Protein AF-0000000066299777 (afdb_homodimer)

Foldseek 3Di:
DVVQLVLLCVLLVLQVVLVLLVCHLVLLCLLLVHDSVVSVCSNPDGDDPSSSVSSVLVSVLLVLLVVPDDSPRNNCQQAFQDVQLVGDHNSNCSSVVNSVSSSVSSVCVVVVVPD/DVVQLVLLCVLLVLQVVLVLLVCHLVLLCLLLVHDSVVSVCSNPDGDDPSSSVSSVLVSVLLVLLVVPDDSPRNNCQQAFQDVQLVGDHNSNCSSVVNSVSSSVSSVCVVVVVPD

Structure (mmCIF, N/CA/C/O backbone):
data_AF-0000000066299777-model_v1
#
loop_
_entity.id
_entity.type
_entity.pdbx_description
1 polymer 'Probable mycobacterial cidal antitoxin Rv3188'
#
loop_
_atom_site.group_PDB
_atom_site.id
_atom_site.type_symbol
_atom_site.label_atom_id
_atom_site.label_alt_id
_atom_site.label_comp_id
_atom_site.label_asym_id
_atom_site.label_entity_id
_atom_site.label_seq_id
_atom_site.pdbx_PDB_ins_code
_atom_site.Cartn_x
_atom_site.Cartn_y
_atom_site.Cartn_z
_atom_site.occupancy
_atom_site.B_iso_or_equiv
_atom_site.auth_seq_id
_atom_site.auth_comp_id
_atom_site.auth_asym_id
_atom_site.auth_atom_id
_atom_site.pdbx_PDB_model_num
ATOM 1 N N . MET A 1 1 ? -1.538 25.172 32.188 1 50.59 1 MET A N 1
ATOM 2 C CA . MET A 1 1 ? -0.178 25.172 31.656 1 50.59 1 MET A CA 1
ATOM 3 C C . MET A 1 1 ? 0.221 23.766 31.219 1 50.59 1 MET A C 1
ATOM 5 O O . MET A 1 1 ? 0.908 23.594 30.219 1 50.59 1 MET A O 1
ATOM 9 N N . ALA A 1 2 ? -0.109 22.812 32 1 57.12 2 ALA A N 1
ATOM 10 C CA . ALA A 1 2 ? 0.277 21.406 31.891 1 57.12 2 ALA A CA 1
ATOM 11 C C . ALA A 1 2 ? -0.34 20.781 30.641 1 57.12 2 ALA A C 1
ATOM 13 O O . ALA A 1 2 ? 0.34 20.062 29.906 1 57.12 2 ALA A O 1
ATOM 14 N N . VAL A 1 3 ? -1.615 21.156 30.375 1 60.66 3 VAL A N 1
ATOM 15 C CA . VAL A 1 3 ? -2.34 20.531 29.266 1 60.66 3 VAL A CA 1
ATOM 16 C C . VAL A 1 3 ? -1.726 20.969 27.938 1 60.66 3 VAL A C 1
ATOM 18 O O . VAL A 1 3 ? -1.563 20.141 27.031 1 60.66 3 VAL A O 1
ATOM 21 N N . THR A 1 4 ? -1.169 22.172 27.984 1 67.69 4 THR A N 1
ATOM 22 C CA . THR A 1 4 ? -0.62 22.75 26.766 1 67.69 4 THR A CA 1
ATOM 23 C C . THR A 1 4 ? 0.72 22.109 26.422 1 67.69 4 THR A C 1
ATOM 25 O O . THR A 1 4 ? 0.99 21.812 25.25 1 67.69 4 THR A O 1
ATOM 28 N N . LEU A 1 5 ? 1.409 21.703 27.453 1 73.38 5 LEU A N 1
ATOM 29 C CA . LEU A 1 5 ? 2.729 21.125 27.203 1 73.38 5 LEU A CA 1
ATOM 30 C C . LEU A 1 5 ? 2.609 19.688 26.703 1 73.38 5 LEU A C 1
ATOM 32 O O . LEU A 1 5 ? 3.406 19.25 25.875 1 73.38 5 LEU A O 1
ATOM 36 N N . ASP A 1 6 ? 1.571 19.094 27.203 1 81.44 6 ASP A N 1
ATOM 37 C CA . ASP A 1 6 ? 1.357 17.719 26.781 1 81.44 6 ASP A CA 1
ATOM 38 C C . ASP A 1 6 ? 1.008 17.641 25.297 1 81.44 6 ASP A C 1
ATOM 40 O O . ASP A 1 6 ? 1.505 16.781 24.578 1 81.44 6 ASP A O 1
ATOM 44 N N . ARG A 1 7 ? 0.245 18.656 24.906 1 83.06 7 ARG A N 1
ATOM 45 C CA . ARG A 1 7 ? -0.126 18.672 23.5 1 83.06 7 ARG A CA 1
ATOM 46 C C . ARG A 1 7 ? 1.083 18.984 22.625 1 83.06 7 ARG A C 1
ATOM 48 O O . ARG A 1 7 ? 1.21 18.438 21.516 1 83.06 7 ARG A O 1
ATOM 55 N N . ALA A 1 8 ? 1.876 19.828 23.125 1 82 8 ALA A N 1
ATOM 56 C CA . ALA A 1 8 ? 3.057 20.188 22.359 1 82 8 ALA A CA 1
ATOM 57 C C . ALA A 1 8 ? 4.008 19 22.203 1 82 8 ALA A C 1
ATOM 59 O O . ALA A 1 8 ? 4.582 18.797 21.141 1 82 8 ALA A O 1
ATOM 60 N N . VAL A 1 9 ? 4.168 18.297 23.234 1 84 9 VAL A N 1
ATOM 61 C CA . VAL A 1 9 ? 5.004 17.094 23.203 1 84 9 VAL A CA 1
ATOM 62 C C . VAL A 1 9 ? 4.41 16.078 22.234 1 84 9 VAL A C 1
ATOM 64 O O . VAL A 1 9 ? 5.125 15.516 21.391 1 84 9 VAL A O 1
ATOM 67 N N . GLU A 1 10 ? 3.141 15.977 22.359 1 92 10 GLU A N 1
ATOM 68 C CA . GLU A 1 10 ? 2.457 15.055 21.469 1 92 10 GLU A CA 1
ATOM 69 C C . GLU A 1 10 ? 2.6 15.492 20.016 1 92 10 GLU A C 1
ATOM 71 O O . GLU A 1 10 ? 2.82 14.664 19.125 1 92 10 GLU A O 1
ATOM 76 N N . ALA A 1 11 ? 2.445 16.781 19.844 1 93.94 11 ALA A N 1
ATOM 77 C CA . ALA A 1 11 ? 2.574 17.328 18.5 1 93.94 11 ALA A CA 1
ATOM 78 C C . ALA A 1 11 ? 3.949 17.016 17.922 1 93.94 11 ALA A C 1
ATOM 80 O O . ALA A 1 11 ? 4.059 16.562 16.766 1 93.94 11 ALA A O 1
ATOM 81 N N . SER A 1 12 ? 4.961 17.188 18.703 1 92.25 12 SER A N 1
ATOM 82 C CA . SER A 1 12 ? 6.316 16.906 18.25 1 92.25 12 SER A CA 1
ATOM 83 C C . SER A 1 12 ? 6.512 15.422 17.969 1 92.25 12 SER A C 1
ATOM 85 O O . SER A 1 12 ? 7.211 15.055 17.016 1 92.25 12 SER A O 1
ATOM 87 N N . GLU A 1 13 ? 5.906 14.617 18.719 1 94.25 13 GLU A N 1
ATOM 88 C CA . GLU A 1 13 ? 5.977 13.172 18.5 1 94.25 13 GLU A CA 1
ATOM 89 C C . GLU A 1 13 ? 5.277 12.773 17.203 1 94.25 13 GLU A C 1
ATOM 91 O O . GLU A 1 13 ? 5.746 11.891 16.484 1 94.25 13 GLU A O 1
ATOM 96 N N . ILE A 1 14 ? 4.133 13.414 16.969 1 96.38 14 ILE A N 1
ATOM 97 C CA . ILE A 1 14 ? 3.412 13.148 15.727 1 96.38 14 ILE A CA 1
ATOM 98 C C . ILE A 1 14 ? 4.281 13.531 14.531 1 96.38 14 ILE A C 1
ATOM 100 O O . ILE A 1 14 ? 4.426 12.758 13.586 1 96.38 14 ILE A O 1
ATOM 104 N N . VAL A 1 15 ? 4.883 14.688 14.594 1 96.31 15 VAL A N 1
ATOM 105 C CA . VAL A 1 15 ? 5.734 15.156 13.5 1 96.31 15 VAL A CA 1
ATOM 106 C C . VAL A 1 15 ? 6.855 14.156 13.258 1 96.31 15 VAL A C 1
ATOM 108 O O . VAL A 1 15 ? 7.125 13.781 12.109 1 96.31 15 VAL A O 1
ATOM 111 N N . ASP A 1 16 ? 7.449 13.664 14.305 1 96.25 16 ASP A N 1
ATOM 112 C CA . ASP A 1 16 ? 8.539 12.703 14.195 1 96.25 16 ASP A CA 1
ATOM 113 C C . ASP A 1 16 ? 8.055 11.375 13.617 1 96.25 16 ASP A C 1
ATOM 115 O O . ASP A 1 16 ? 8.742 10.75 12.805 1 96.25 16 ASP A O 1
ATOM 119 N N . ALA A 1 17 ? 6.887 10.984 14.023 1 96.75 17 ALA A N 1
ATOM 120 C CA . ALA A 1 17 ? 6.328 9.711 13.602 1 96.75 17 ALA A CA 1
ATOM 121 C C . ALA A 1 17 ? 5.934 9.742 12.125 1 96.75 17 ALA A C 1
ATOM 123 O O . ALA A 1 17 ? 5.797 8.695 11.492 1 96.75 17 ALA A O 1
ATOM 124 N N . LEU A 1 18 ? 5.75 10.906 11.539 1 97.56 18 LEU A N 1
ATOM 125 C CA . LEU A 1 18 ? 5.309 11.055 10.156 1 97.56 18 LEU A CA 1
ATOM 126 C C . LEU A 1 18 ? 6.492 10.984 9.195 1 97.56 18 LEU A C 1
ATOM 128 O O . LEU A 1 18 ? 6.316 10.711 8.008 1 97.56 18 LEU A O 1
ATOM 132 N N . LYS A 1 19 ? 7.695 11.109 9.68 1 97.19 19 LYS A N 1
ATOM 133 C CA . LYS A 1 19 ? 8.883 11.211 8.844 1 97.19 19 LYS A CA 1
ATOM 134 C C . LYS A 1 19 ? 9.109 9.93 8.039 1 97.19 19 LYS A C 1
ATOM 136 O O . LYS A 1 19 ? 9.352 9.984 6.836 1 97.19 19 LYS A O 1
ATOM 141 N N . PRO A 1 20 ? 8.93 8.789 8.703 1 97.31 20 PRO A N 1
ATOM 142 C CA . PRO A 1 20 ? 9.156 7.559 7.941 1 97.31 20 PRO A CA 1
ATOM 143 C C . PRO A 1 20 ? 8.18 7.391 6.781 1 97.31 20 PRO A C 1
ATOM 145 O O . PRO A 1 20 ? 8.43 6.605 5.863 1 97.31 20 PRO A O 1
ATOM 148 N N . PHE A 1 21 ? 7.121 8.055 6.777 1 97 21 PHE A N 1
ATOM 149 C CA . PHE A 1 21 ? 6.109 7.945 5.734 1 97 21 PHE A CA 1
ATOM 150 C C . PHE A 1 21 ? 6.379 8.945 4.617 1 97 21 PHE A C 1
ATOM 152 O O . PHE A 1 21 ? 5.539 9.148 3.738 1 97 21 PHE A O 1
ATOM 159 N N . GLY A 1 22 ? 7.496 9.609 4.703 1 94.88 22 GLY A N 1
ATOM 160 C CA . GLY A 1 22 ? 7.84 10.594 3.689 1 94.88 22 GLY A CA 1
ATOM 161 C C . GLY A 1 22 ? 7.164 11.93 3.906 1 94.88 22 GLY A C 1
ATOM 162 O O . GLY A 1 22 ? 7.141 12.773 3.008 1 94.88 22 GLY A O 1
ATOM 163 N N . VAL A 1 23 ? 6.578 12.086 4.984 1 97.38 23 VAL A N 1
ATOM 164 C CA . VAL A 1 23 ? 6.008 13.383 5.348 1 97.38 23 VAL A CA 1
ATOM 165 C C . VAL A 1 23 ? 7.07 14.242 6.031 1 97.38 23 VAL A C 1
ATOM 167 O O . VAL A 1 23 ? 7.406 14.008 7.195 1 97.38 23 VAL A O 1
ATOM 170 N N . THR A 1 24 ? 7.48 15.211 5.324 1 96 24 THR A N 1
ATOM 171 C CA . THR A 1 24 ? 8.57 16.047 5.816 1 96 24 THR A CA 1
ATOM 172 C C . THR A 1 24 ? 8.031 17.156 6.727 1 96 24 THR A C 1
ATOM 174 O O . THR A 1 24 ? 6.816 17.375 6.789 1 96 24 THR A O 1
ATOM 177 N N . GLN A 1 25 ? 8.969 17.797 7.426 1 94.88 25 GLN A N 1
ATOM 178 C CA . GLN A 1 25 ? 8.586 18.953 8.211 1 94.88 25 GLN A CA 1
ATOM 179 C C . GLN A 1 25 ? 7.977 20.047 7.332 1 94.88 25 GLN A C 1
ATOM 181 O O . GLN A 1 25 ? 7.066 20.766 7.754 1 94.88 25 GLN A O 1
ATOM 186 N N . VAL A 1 26 ? 8.492 20.156 6.141 1 95.06 26 VAL A N 1
ATOM 187 C CA . VAL 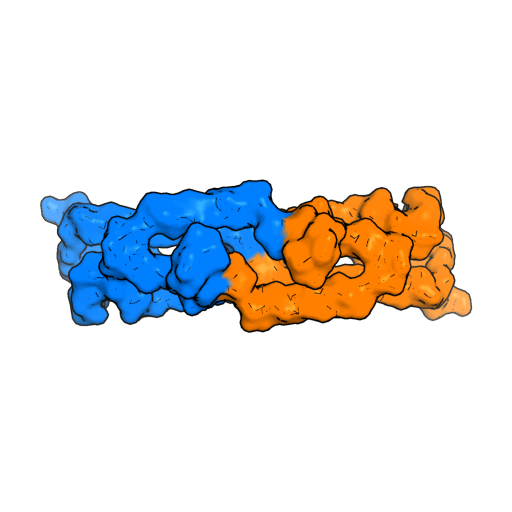A 1 26 ? 7.969 21.125 5.184 1 95.06 26 VAL A CA 1
ATOM 188 C C . VAL A 1 26 ? 6.523 20.766 4.836 1 95.06 26 VAL A C 1
ATOM 190 O O . VAL A 1 26 ? 5.664 21.656 4.773 1 95.06 26 VAL A O 1
ATOM 193 N N . ASP A 1 27 ? 6.277 19.469 4.609 1 96.94 27 ASP A N 1
ATOM 194 C CA . ASP A 1 27 ? 4.906 19.016 4.371 1 96.94 27 ASP A CA 1
ATOM 195 C C . ASP A 1 27 ? 3.996 19.375 5.539 1 96.94 27 ASP A C 1
ATOM 197 O O . ASP A 1 27 ? 2.902 19.906 5.34 1 96.94 27 ASP A O 1
ATOM 201 N N . VAL A 1 28 ? 4.43 19.078 6.758 1 97.56 28 VAL A N 1
ATOM 202 C CA . VAL A 1 28 ? 3.654 19.359 7.961 1 97.56 28 VAL A CA 1
ATO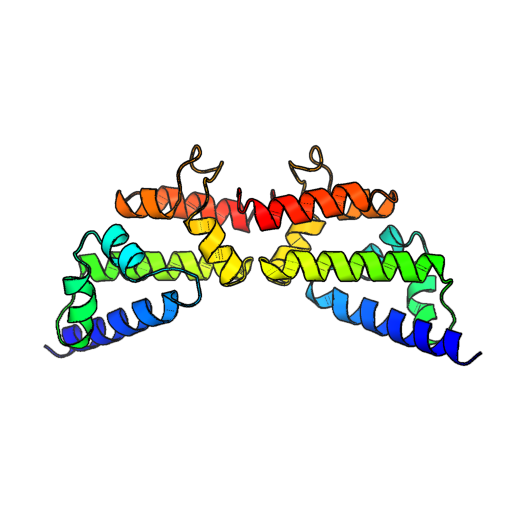M 203 C C . VAL A 1 28 ? 3.369 20.859 8.047 1 97.56 28 VAL A C 1
ATOM 205 O O . VAL A 1 28 ? 2.229 21.266 8.281 1 97.56 28 VAL A O 1
ATOM 208 N N . ALA A 1 29 ? 4.379 21.688 7.871 1 97.06 29 ALA A N 1
ATOM 209 C CA . ALA A 1 29 ? 4.234 23.141 7.934 1 97.06 29 ALA A CA 1
ATOM 210 C C . ALA A 1 29 ? 3.199 23.625 6.926 1 97.06 29 ALA A C 1
ATOM 212 O O . ALA A 1 29 ? 2.348 24.453 7.254 1 97.06 29 ALA A O 1
ATOM 213 N N . ALA A 1 30 ? 3.285 23.125 5.707 1 96.25 30 ALA A N 1
ATOM 214 C CA . ALA A 1 30 ? 2.357 23.516 4.648 1 96.25 30 ALA A CA 1
ATOM 215 C C . ALA A 1 30 ? 0.925 23.125 5 1 96.25 30 ALA A C 1
ATOM 217 O O . ALA A 1 30 ? 0.007 23.938 4.895 1 96.25 30 ALA A O 1
ATOM 218 N N . VAL A 1 31 ? 0.732 21.906 5.461 1 96.69 31 VAL A N 1
ATOM 219 C CA . VAL A 1 31 ? -0.59 21.375 5.766 1 96.69 31 VAL A CA 1
ATOM 220 C C . VAL A 1 31 ? -1.202 22.141 6.938 1 96.69 31 VAL A C 1
ATOM 222 O O . VAL A 1 31 ? -2.402 22.422 6.941 1 96.69 31 VAL A O 1
ATOM 225 N N . ILE A 1 32 ? -0.38 22.453 7.918 1 96.31 32 ILE A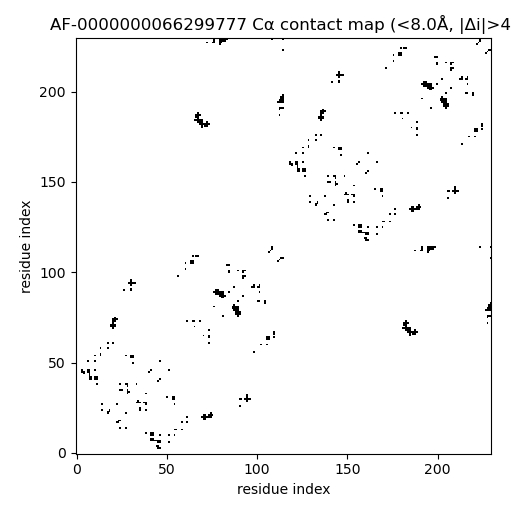 N 1
ATOM 226 C CA . ILE A 1 32 ? -0.858 23.109 9.125 1 96.31 32 ILE A CA 1
ATOM 227 C C . ILE A 1 32 ? -0.879 24.625 8.906 1 96.31 32 ILE A C 1
ATOM 229 O O . ILE A 1 32 ? -1.455 25.375 9.703 1 96.31 32 ILE A O 1
ATOM 233 N N . GLN A 1 33 ? -0.282 25.062 7.777 1 95.56 33 GLN A N 1
ATOM 234 C CA . GLN A 1 33 ? -0.227 26.469 7.395 1 95.56 33 GLN A CA 1
ATOM 235 C C . GLN A 1 33 ? 0.553 27.281 8.422 1 95.56 33 GLN A C 1
ATOM 237 O O . GLN A 1 33 ? 0.077 28.328 8.891 1 95.56 33 GLN A O 1
ATOM 242 N N . VAL A 1 34 ? 1.677 26.859 8.773 1 95.06 34 VAL A N 1
ATOM 243 C CA . VAL A 1 34 ? 2.633 27.547 9.625 1 95.06 34 VAL A CA 1
ATOM 244 C C . VAL A 1 34 ? 4.027 27.484 9.008 1 95.06 34 VAL A C 1
ATOM 246 O O . VAL A 1 34 ? 4.23 26.812 7.992 1 95.06 34 VAL A O 1
ATOM 249 N N . SER A 1 35 ? 4.957 28.172 9.602 1 93.81 35 SER A N 1
ATOM 250 C CA . SER A 1 35 ? 6.34 28.141 9.141 1 93.81 35 SER A CA 1
ATOM 251 C C . SER A 1 35 ? 7.07 26.922 9.68 1 93.81 35 SER A C 1
ATOM 253 O O . SER A 1 35 ? 6.664 26.344 10.688 1 93.81 35 SER A O 1
ATOM 255 N N . ASP A 1 36 ? 8.188 26.547 8.969 1 92.31 36 ASP A N 1
ATOM 256 C CA . ASP A 1 36 ? 9.07 25.484 9.469 1 92.31 36 ASP A CA 1
ATOM 257 C C . ASP A 1 36 ? 9.547 25.797 10.891 1 92.31 36 ASP A C 1
ATOM 259 O O . ASP A 1 36 ? 9.664 24.906 11.719 1 92.31 36 ASP A O 1
ATOM 263 N N . ARG A 1 37 ? 9.789 27.031 11.102 1 92.38 37 ARG A N 1
ATOM 264 C CA . ARG A 1 37 ? 10.234 27.453 12.422 1 92.38 37 ARG A CA 1
ATOM 265 C C . ARG A 1 37 ? 9.164 27.188 13.477 1 92.38 37 ARG A C 1
ATOM 267 O O . ARG A 1 37 ? 9.477 26.75 14.594 1 92.38 37 ARG A O 1
ATOM 274 N N . ALA A 1 38 ? 7.961 27.438 13.164 1 91.94 38 ALA A N 1
ATOM 275 C CA . ALA A 1 38 ? 6.859 27.203 14.094 1 91.94 38 ALA A CA 1
ATOM 276 C C . ALA A 1 38 ? 6.75 25.734 14.461 1 91.94 38 ALA A C 1
ATOM 278 O O . ALA A 1 38 ? 6.523 25.375 15.625 1 91.94 38 ALA A O 1
ATOM 279 N N . VAL A 1 39 ? 6.988 24.906 13.492 1 92.75 39 VAL A N 1
ATOM 280 C CA . VAL A 1 39 ? 6.91 23.469 13.742 1 92.75 39 VAL A CA 1
ATOM 281 C C . VAL A 1 39 ? 8.039 23.047 14.688 1 92.75 39 VAL A C 1
ATOM 283 O O . VAL A 1 39 ? 7.809 22.281 15.633 1 92.75 39 VAL A O 1
ATOM 286 N N . ARG A 1 40 ? 9.195 23.516 14.492 1 90.75 40 ARG A N 1
ATOM 287 C CA . ARG A 1 40 ? 10.328 23.203 15.359 1 90.75 40 ARG A CA 1
ATOM 288 C C . ARG A 1 40 ? 10.094 23.688 16.781 1 90.75 40 ARG A C 1
ATOM 290 O O . ARG A 1 40 ? 10.578 23.078 17.734 1 90.75 40 ARG A O 1
ATOM 297 N N . GLY A 1 41 ? 9.289 24.703 16.922 1 88.69 41 GLY A N 1
ATOM 298 C CA . GLY A 1 41 ? 9.016 25.328 18.219 1 88.69 41 GLY A CA 1
ATOM 299 C C . GLY A 1 41 ? 8.078 24.5 19.078 1 88.69 41 GLY A C 1
ATOM 300 O O . GLY A 1 41 ? 8.023 24.703 20.297 1 88.69 41 GLY A O 1
ATOM 301 N N . TRP A 1 42 ? 7.367 23.562 18.453 1 88.56 42 TRP A N 1
ATOM 302 C CA . TRP A 1 42 ? 6.402 22.797 19.25 1 88.56 42 TRP A CA 1
ATOM 303 C C . TRP A 1 42 ? 7.109 21.953 20.297 1 88.56 42 TRP A C 1
ATOM 305 O O . TRP A 1 42 ? 6.52 21.609 21.328 1 88.56 42 TRP A O 1
ATOM 315 N N . ARG A 1 43 ? 8.367 21.703 20.062 1 82.75 43 ARG A N 1
ATOM 316 C CA . ARG A 1 43 ? 9.133 20.906 21.016 1 82.75 43 ARG A CA 1
ATOM 317 C C . ARG A 1 43 ? 9.305 21.641 22.344 1 82.75 43 ARG A C 1
ATOM 319 O O . ARG A 1 43 ? 9.414 21.016 23.391 1 82.75 43 ARG A O 1
ATOM 326 N N . THR A 1 44 ? 9.273 22.953 22.281 1 78.69 44 THR A N 1
ATOM 327 C CA . THR A 1 44 ? 9.586 23.75 23.469 1 78.69 44 THR A CA 1
ATOM 328 C C . THR A 1 44 ? 8.438 24.703 23.797 1 78.69 44 THR A C 1
ATOM 330 O O . THR A 1 44 ? 8.461 25.375 24.828 1 78.69 44 THR A O 1
ATOM 333 N N . GLY A 1 45 ? 7.547 24.781 22.812 1 77.19 45 GLY A N 1
ATOM 334 C CA . GLY A 1 45 ? 6.461 25.734 22.984 1 77.19 45 GLY A CA 1
ATOM 335 C C . GLY A 1 45 ? 5.09 25.109 22.797 1 77.19 45 GLY A C 1
ATOM 336 O O . GLY A 1 45 ? 4.973 23.922 22.547 1 77.19 45 GLY A O 1
ATOM 337 N N . ASP A 1 46 ? 4.082 26.016 22.812 1 79.69 46 ASP A N 1
ATOM 338 C CA . ASP A 1 46 ? 2.684 25.594 22.75 1 79.69 46 ASP A CA 1
ATOM 339 C C . ASP A 1 46 ? 2.203 25.5 21.312 1 79.69 46 ASP A C 1
ATOM 341 O O . ASP A 1 46 ? 2.818 26.062 20.406 1 79.69 46 ASP A O 1
ATOM 345 N N . ILE A 1 47 ? 1.292 24.656 21.047 1 89.5 47 ILE A N 1
ATOM 346 C CA . ILE A 1 47 ? 0.586 24.562 19.781 1 89.5 47 ILE A CA 1
ATOM 347 C C . ILE A 1 47 ? -0.88 24.938 19.969 1 89.5 47 ILE A C 1
ATOM 349 O O . ILE A 1 47 ? -1.52 24.516 20.938 1 89.5 47 ILE A O 1
ATOM 353 N N . ARG A 1 48 ? -1.301 25.812 19.125 1 90.56 48 ARG A N 1
ATOM 354 C CA . ARG A 1 48 ? -2.713 26.188 19.172 1 90.56 48 ARG A CA 1
ATOM 355 C C . ARG A 1 48 ? -3.602 24.969 18.906 1 90.56 48 ARG A C 1
ATOM 357 O O . ARG A 1 48 ? -3.27 24.125 18.078 1 90.56 48 ARG A O 1
ATOM 364 N N . PRO A 1 49 ? -4.668 24.953 19.562 1 90.38 49 PRO A N 1
ATOM 365 C CA . PRO A 1 49 ? -5.566 23.797 19.438 1 90.38 49 PRO A CA 1
ATOM 366 C C . PRO A 1 49 ? -5.965 23.5 18 1 90.38 49 PRO A C 1
ATOM 368 O O . PRO A 1 49 ? -6.023 22.344 17.594 1 90.38 49 PRO A O 1
ATOM 371 N N . GLU A 1 50 ? -6.223 24.547 17.219 1 91.88 50 GLU A N 1
ATOM 372 C CA . GLU A 1 50 ? -6.637 24.359 15.828 1 91.88 50 GLU A CA 1
ATOM 373 C C . GLU A 1 50 ? -5.523 23.719 15.008 1 91.88 50 GLU A C 1
ATOM 375 O O . GLU A 1 50 ? -5.793 22.906 14.125 1 91.88 50 GLU A O 1
ATOM 380 N N . ARG A 1 51 ? -4.375 24.078 15.289 1 93.31 51 ARG A N 1
ATOM 381 C CA . ARG A 1 51 ? -3.227 23.516 14.586 1 93.31 51 ARG A CA 1
ATOM 382 C C . ARG A 1 51 ? -2.994 22.062 14.992 1 93.31 51 ARG A C 1
ATOM 384 O O . ARG A 1 51 ? -2.666 21.234 14.148 1 93.31 51 ARG A O 1
ATOM 391 N N . TYR A 1 52 ? -3.201 21.859 16.203 1 93.31 52 TYR A N 1
ATOM 392 C CA . TYR A 1 52 ? -3.094 20.484 16.688 1 93.31 52 TYR A CA 1
ATOM 393 C C . TYR A 1 52 ? -4.117 19.594 16 1 93.31 52 TYR A C 1
ATOM 395 O O . TYR A 1 52 ? -3.811 18.453 15.641 1 93.31 52 TYR A O 1
ATOM 403 N N . ASP A 1 53 ? -5.301 20.094 15.898 1 93.94 53 ASP A N 1
ATOM 404 C CA . ASP A 1 53 ? -6.355 19.312 15.242 1 93.94 53 ASP A CA 1
ATOM 405 C C . ASP A 1 53 ? -5.961 18.938 13.82 1 93.94 53 ASP A C 1
ATOM 407 O O . ASP A 1 53 ? -6.195 17.812 13.375 1 93.94 53 ASP A O 1
ATOM 411 N N . ARG A 1 54 ? -5.406 19.844 13.086 1 95.25 54 ARG A N 1
ATOM 412 C CA . ARG A 1 54 ? -4.969 19.594 11.719 1 95.25 54 ARG A CA 1
ATOM 413 C C . ARG A 1 54 ? -3.846 18.562 11.688 1 95.25 54 ARG A C 1
ATOM 415 O O . ARG A 1 54 ? -3.818 17.688 10.805 1 95.25 54 ARG A O 1
ATOM 422 N N . LEU A 1 55 ? -3.004 18.703 12.609 1 96.25 55 LEU A N 1
ATOM 423 C CA . LEU A 1 55 ? -1.919 17.734 12.711 1 96.25 55 LEU A CA 1
ATOM 424 C C . LEU A 1 55 ? -2.459 16.344 13.016 1 96.25 55 LEU A C 1
ATOM 426 O O . LEU A 1 55 ? -2.01 15.352 12.438 1 96.25 55 LEU A O 1
ATOM 430 N N . ALA A 1 56 ? -3.389 16.281 13.93 1 96.44 56 ALA A N 1
ATOM 431 C CA . ALA A 1 56 ? -4.027 15.016 14.273 1 96.44 56 ALA A CA 1
ATOM 432 C C . ALA A 1 56 ? -4.734 14.414 13.062 1 96.44 56 ALA A C 1
ATOM 434 O O . ALA A 1 56 ? -4.707 13.195 12.859 1 96.44 56 ALA A O 1
ATOM 435 N N . GLN A 1 57 ? -5.344 15.227 12.273 1 97.31 57 GLN A N 1
ATOM 436 C CA . GLN A 1 57 ? -6.004 14.773 11.047 1 97.31 57 GLN A CA 1
ATOM 437 C C . GLN A 1 57 ? -4.996 14.164 10.078 1 97.31 57 GLN A C 1
ATOM 439 O O . GLN A 1 57 ? -5.262 13.125 9.477 1 97.31 57 GLN A O 1
ATOM 444 N N . LEU A 1 58 ? -3.926 14.82 9.93 1 97.94 58 LEU A N 1
ATOM 445 C CA . LEU A 1 58 ? -2.875 14.297 9.062 1 97.94 58 LEU A CA 1
ATOM 446 C C . LEU A 1 58 ? -2.377 12.945 9.57 1 97.94 58 LEU A C 1
ATOM 448 O O . LEU A 1 58 ? -2.223 12 8.781 1 97.94 58 LEU A O 1
ATOM 452 N N . ARG A 1 59 ? -2.152 12.867 10.836 1 98.06 59 ARG A N 1
ATOM 453 C CA . ARG A 1 59 ? -1.76 11.602 11.445 1 98.06 59 ARG A CA 1
ATOM 454 C C . ARG A 1 59 ? -2.797 10.516 11.18 1 98.06 59 ARG A C 1
ATOM 456 O O . ARG A 1 59 ? -2.447 9.398 10.789 1 98.06 59 ARG A O 1
ATOM 463 N N . ASP A 1 60 ? -4.031 10.875 11.398 1 97.81 60 ASP A N 1
ATOM 464 C CA . ASP A 1 60 ? -5.105 9.906 11.203 1 97.81 60 ASP A CA 1
ATOM 465 C C . ASP A 1 60 ? -5.176 9.438 9.758 1 97.81 60 ASP A C 1
ATOM 467 O O . ASP A 1 60 ? -5.441 8.266 9.484 1 97.81 60 ASP A O 1
ATOM 471 N N . LEU A 1 61 ? -4.984 10.312 8.82 1 98.25 61 LEU A N 1
ATOM 472 C CA . LEU A 1 61 ? -4.965 9.984 7.402 1 98.25 61 LEU A CA 1
ATOM 473 C C . LEU A 1 61 ? -3.84 9.008 7.086 1 98.25 61 LEU A C 1
ATOM 475 O O . LEU A 1 61 ? -4.051 8.023 6.371 1 98.25 61 LEU A O 1
ATOM 479 N N . VAL A 1 62 ? -2.695 9.266 7.594 1 98.12 62 VAL A N 1
ATOM 480 C CA . VAL A 1 62 ? -1.549 8.391 7.379 1 98.12 62 VAL A CA 1
ATOM 481 C C . VAL A 1 62 ? -1.84 7.008 7.957 1 98.12 62 VAL A C 1
ATOM 483 O O . VAL A 1 62 ? -1.55 5.988 7.324 1 98.12 62 VAL A O 1
ATOM 486 N N . LEU A 1 63 ? -2.453 6.977 9.109 1 97.5 63 LEU A N 1
ATOM 487 C CA . LEU A 1 63 ? -2.82 5.703 9.727 1 97.5 63 LEU A CA 1
ATOM 488 C C . LEU A 1 63 ? -3.836 4.957 8.867 1 97.5 63 LEU A C 1
ATOM 490 O O . LEU A 1 63 ? -3.734 3.74 8.695 1 97.5 63 LEU A O 1
ATOM 494 N N . LEU A 1 64 ? -4.77 5.676 8.375 1 96.75 64 LEU A N 1
ATOM 495 C CA . LEU A 1 64 ? -5.773 5.094 7.496 1 96.75 64 LEU A CA 1
ATOM 496 C C . LEU A 1 64 ? -5.125 4.449 6.277 1 96.75 64 LEU A C 1
ATOM 498 O O . LEU A 1 64 ? -5.418 3.297 5.945 1 96.75 64 LEU A O 1
ATOM 502 N N . LEU A 1 65 ? -4.273 5.184 5.613 1 95.94 65 LEU A N 1
ATOM 503 C CA . LEU A 1 65 ? -3.602 4.703 4.41 1 95.94 65 LEU A CA 1
ATOM 504 C C . LEU A 1 65 ? -2.709 3.506 4.73 1 95.94 65 LEU A C 1
ATOM 506 O O . LEU A 1 65 ? -2.52 2.627 3.887 1 95.94 65 LEU A O 1
ATOM 510 N N . SER A 1 66 ? -2.221 3.467 5.961 1 97.06 66 SER A N 1
ATOM 511 C CA . SER A 1 66 ? -1.251 2.455 6.367 1 97.06 66 SER A CA 1
ATOM 512 C C . SER A 1 66 ? -1.901 1.081 6.48 1 97.06 66 SER A C 1
ATOM 514 O O . SER A 1 66 ? -1.209 0.071 6.625 1 97.06 66 SER A O 1
ATOM 516 N N . ASP A 1 67 ? -3.195 1.048 6.395 1 94.75 67 ASP A N 1
ATOM 517 C CA . ASP A 1 67 ? -3.885 -0.239 6.367 1 94.75 67 ASP A CA 1
ATOM 518 C C . ASP A 1 67 ? -3.492 -1.047 5.133 1 94.75 67 ASP A C 1
ATOM 520 O O . ASP A 1 67 ? -3.34 -2.268 5.207 1 94.75 67 ASP A O 1
ATOM 524 N N . SER A 1 68 ? -3.24 -0.303 4.062 1 94.25 68 SER A N 1
ATOM 525 C CA . SER A 1 68 ? -2.994 -1.001 2.807 1 94.25 68 SER A CA 1
ATOM 526 C C . SER A 1 68 ? -1.649 -0.604 2.207 1 94.25 68 SER A C 1
ATOM 528 O O . SER A 1 68 ? -1.129 -1.292 1.325 1 94.25 68 SER A O 1
ATOM 530 N N . LEU A 1 69 ? -1.061 0.451 2.662 1 94.94 69 LEU A N 1
ATOM 531 C CA . LEU A 1 69 ? 0.188 0.955 2.1 1 94.94 69 LEU A CA 1
ATOM 532 C C . LEU A 1 69 ? 1.32 0.855 3.115 1 94.94 69 LEU A C 1
ATOM 534 O O . LEU A 1 69 ? 1.11 1.081 4.309 1 94.94 69 LEU A O 1
ATOM 538 N N . THR A 1 70 ? 2.52 0.615 2.631 1 96.19 70 THR A N 1
ATOM 539 C CA . THR A 1 70 ? 3.732 0.761 3.428 1 96.19 70 THR A CA 1
ATOM 540 C C . THR A 1 70 ? 4.062 2.234 3.645 1 96.19 70 THR A C 1
ATOM 542 O O . THR A 1 70 ? 3.432 3.111 3.051 1 96.19 70 THR A O 1
ATOM 545 N N . PRO A 1 71 ? 5.027 2.516 4.473 1 97.06 71 PRO A N 1
ATOM 546 C CA . PRO A 1 71 ? 5.445 3.912 4.613 1 97.06 71 PRO A CA 1
ATOM 547 C C . PRO A 1 71 ? 5.859 4.543 3.287 1 97.06 71 PRO A C 1
ATOM 549 O O . PRO A 1 71 ? 5.473 5.68 2.994 1 97.06 71 PRO A O 1
ATOM 552 N N . ARG A 1 72 ? 6.551 3.816 2.498 1 94.69 72 ARG A N 1
ATOM 553 C CA . ARG A 1 72 ? 6.91 4.309 1.171 1 94.69 72 ARG A CA 1
ATOM 554 C C . ARG A 1 72 ? 5.664 4.594 0.339 1 94.69 72 ARG A C 1
ATOM 556 O O . ARG A 1 72 ? 5.562 5.645 -0.298 1 94.69 72 ARG A O 1
ATOM 563 N N . GLY A 1 73 ? 4.742 3.699 0.39 1 94.56 73 GLY A N 1
ATOM 564 C CA . GLY A 1 73 ? 3.498 3.863 -0.344 1 94.56 73 GLY A CA 1
ATOM 565 C C . GLY A 1 73 ? 2.689 5.062 0.114 1 94.56 73 GLY A C 1
ATOM 566 O O . GLY A 1 73 ? 2.102 5.77 -0.706 1 94.56 73 GLY A O 1
ATOM 567 N N . VAL A 1 74 ? 2.672 5.273 1.356 1 95.88 74 VAL A N 1
ATOM 568 C CA . VAL A 1 74 ? 1.939 6.41 1.898 1 95.88 74 VAL A CA 1
ATOM 569 C C . VAL A 1 74 ? 2.547 7.711 1.376 1 95.88 74 VAL A C 1
ATOM 571 O O . VAL A 1 74 ? 1.824 8.602 0.925 1 95.88 74 VAL A O 1
ATOM 574 N N . GLY A 1 75 ? 3.84 7.828 1.485 1 95.69 75 GLY A N 1
ATOM 575 C CA . GLY A 1 75 ? 4.508 9.008 0.954 1 95.69 75 GLY A CA 1
ATOM 576 C C . GLY A 1 75 ? 4.227 9.234 -0.518 1 95.69 75 GLY A C 1
ATOM 577 O O . GLY A 1 75 ? 3.967 10.367 -0.934 1 95.69 75 GLY A O 1
ATOM 578 N N . GLN A 1 76 ? 4.273 8.172 -1.256 1 94.31 76 GLN A N 1
ATOM 579 C CA . GLN A 1 76 ? 3.977 8.258 -2.682 1 94.31 76 GLN A CA 1
ATOM 580 C C . GLN A 1 76 ? 2.545 8.734 -2.916 1 94.31 76 GLN A C 1
ATOM 582 O O . GLN A 1 76 ? 2.309 9.625 -3.732 1 94.31 76 GLN A O 1
ATOM 587 N N . TRP A 1 77 ? 1.604 8.164 -2.209 1 94.5 77 TRP A N 1
ATOM 588 C CA . TRP A 1 77 ? 0.193 8.508 -2.359 1 94.5 77 TRP A CA 1
ATOM 589 C C . TRP A 1 77 ? -0.048 9.977 -2.029 1 94.5 77 TRP A C 1
ATOM 591 O O . TRP A 1 77 ? -0.824 10.656 -2.709 1 94.5 77 TRP A O 1
ATOM 601 N N . LEU A 1 78 ? 0.622 10.469 -1.048 1 96 78 LEU A N 1
ATOM 602 C CA . LEU A 1 78 ? 0.436 11.844 -0.594 1 96 78 LEU A CA 1
ATOM 603 C C . LEU A 1 78 ? 1.024 12.836 -1.597 1 96 78 LEU A C 1
ATOM 605 O O . LEU A 1 78 ? 0.555 13.969 -1.704 1 96 78 LEU A O 1
ATOM 609 N N . HIS A 1 79 ? 2.012 12.406 -2.361 1 95.75 79 HIS A N 1
ATOM 610 C CA . HIS A 1 79 ? 2.75 13.375 -3.168 1 95.75 79 HIS A CA 1
ATOM 611 C C . HIS A 1 79 ? 2.486 13.164 -4.656 1 95.75 79 HIS A C 1
ATOM 613 O O . HIS A 1 79 ? 2.881 13.992 -5.48 1 95.75 79 HIS A O 1
ATOM 619 N N . ALA A 1 80 ? 1.835 12.133 -5.004 1 93 80 ALA A N 1
ATOM 620 C CA . ALA A 1 80 ? 1.522 11.859 -6.402 1 93 80 ALA A CA 1
ATOM 621 C C . ALA A 1 80 ? 0.191 12.484 -6.801 1 93 80 ALA A C 1
ATOM 623 O O . ALA A 1 80 ? -0.677 12.703 -5.953 1 93 80 ALA A O 1
ATOM 624 N N . LYS A 1 81 ? 0.093 12.758 -8.141 1 93.19 81 LYS A N 1
ATOM 625 C CA . LYS A 1 81 ? -1.226 13.109 -8.664 1 93.19 81 LYS A CA 1
ATOM 626 C C . LYS A 1 81 ? -2.223 11.977 -8.453 1 93.19 81 LYS A C 1
ATOM 628 O O . LYS A 1 81 ? -1.892 10.805 -8.664 1 93.19 81 LYS A O 1
ATOM 633 N N . ASN A 1 82 ? -3.418 12.328 -7.996 1 92.44 82 ASN A N 1
ATOM 634 C CA . ASN A 1 82 ? -4.422 11.344 -7.613 1 92.44 82 ASN A CA 1
ATOM 635 C C . ASN A 1 82 ? -5.695 11.492 -8.445 1 92.44 82 ASN A C 1
ATOM 637 O O . ASN A 1 82 ? -6.32 12.555 -8.445 1 92.44 82 ASN A O 1
ATOM 641 N N . ARG A 1 83 ? -5.988 10.492 -9.086 1 86.75 83 ARG A N 1
ATOM 642 C CA . ARG A 1 83 ? -7.133 10.539 -9.984 1 86.75 83 ARG A CA 1
ATOM 643 C C . ARG A 1 83 ? -8.422 10.805 -9.219 1 86.75 83 ARG A C 1
ATOM 645 O O . ARG A 1 83 ? -9.328 11.469 -9.734 1 86.75 83 ARG A O 1
ATOM 652 N N . LEU A 1 84 ? -8.547 10.398 -8.008 1 88.88 84 LEU A N 1
ATOM 653 C CA . LEU A 1 84 ? -9.75 10.602 -7.199 1 88.88 84 LEU A CA 1
ATOM 654 C C . LEU A 1 84 ? -9.836 12.047 -6.719 1 88.88 84 LEU A C 1
ATOM 656 O O . LEU A 1 84 ? -10.859 12.469 -6.172 1 88.88 84 LEU A O 1
ATOM 660 N N . LEU A 1 85 ? -8.797 12.742 -6.949 1 94.81 85 LEU A N 1
ATOM 661 C CA . LEU A 1 85 ? -8.727 14.125 -6.508 1 94.81 85 LEU A CA 1
ATOM 662 C C . LEU A 1 85 ? -8.5 15.062 -7.691 1 94.81 85 LEU A C 1
ATOM 664 O O . LEU A 1 85 ? -7.805 16.078 -7.566 1 94.81 85 LEU A O 1
ATOM 668 N N . ASP A 1 86 ? -9.055 14.641 -8.797 1 93.19 86 ASP A N 1
ATOM 669 C CA . ASP A 1 86 ? -8.992 15.414 -10.031 1 93.19 86 ASP A CA 1
ATOM 670 C C . ASP A 1 86 ? -7.547 15.711 -10.422 1 93.19 86 ASP A C 1
ATOM 672 O O . ASP A 1 86 ? -7.234 16.812 -10.883 1 93.19 86 ASP A O 1
ATOM 676 N N . GLY A 1 87 ? -6.691 14.836 -10.016 1 93.44 87 GLY A N 1
ATOM 677 C CA . GLY A 1 87 ? -5.305 14.914 -10.438 1 93.44 87 GLY A CA 1
ATOM 678 C C . GLY A 1 87 ? -4.453 15.781 -9.539 1 93.44 87 GLY A C 1
ATOM 679 O O . GLY A 1 87 ? -3.297 16.062 -9.852 1 93.44 87 GLY A O 1
ATOM 680 N N . GLN A 1 88 ? -4.953 16.25 -8.469 1 95.94 88 GLN A N 1
ATOM 681 C CA . GLN A 1 88 ? -4.168 17.031 -7.523 1 95.94 88 GLN A CA 1
ATOM 682 C C . GLN A 1 88 ? -3.479 16.141 -6.504 1 95.94 88 GLN A C 1
ATOM 684 O O . GLN A 1 88 ? -3.969 15.047 -6.199 1 95.94 88 GLN A O 1
ATOM 689 N N . ARG A 1 89 ? -2.393 16.656 -6.043 1 96.75 89 ARG A N 1
ATOM 690 C CA . ARG A 1 89 ? -1.697 15.922 -4.984 1 96.75 89 ARG A CA 1
ATOM 691 C C . ARG A 1 89 ? -2.398 16.109 -3.645 1 96.75 89 ARG A C 1
ATOM 693 O O . ARG A 1 89 ? -2.773 17.219 -3.277 1 96.75 89 ARG A O 1
ATOM 700 N N . PRO A 1 90 ? -2.494 14.938 -2.896 1 97.19 90 PRO A N 1
ATOM 701 C CA . PRO A 1 90 ? -3.16 15.031 -1.596 1 97.19 90 PRO A CA 1
ATOM 702 C C . PRO A 1 90 ? -2.529 16.078 -0.682 1 97.19 90 PRO A C 1
ATOM 704 O O . PRO A 1 90 ? -3.242 16.859 -0.043 1 97.19 90 PRO A O 1
ATOM 707 N N . VAL A 1 91 ? -1.215 16.172 -0.634 1 96.88 91 VAL A N 1
ATOM 708 C CA . VAL A 1 91 ? -0.541 17.094 0.275 1 96.88 91 VAL A CA 1
ATOM 709 C C . VAL A 1 91 ? -0.908 18.531 -0.083 1 96.88 91 VAL A C 1
ATOM 711 O O . VAL A 1 91 ? -1.075 19.375 0.801 1 96.88 91 VAL A O 1
ATOM 714 N N . ASP A 1 92 ? -1.084 18.812 -1.341 1 97.25 92 ASP A N 1
ATOM 715 C CA . ASP A 1 92 ? -1.473 20.156 -1.773 1 97.25 92 ASP A CA 1
ATOM 716 C C . ASP A 1 92 ? -2.896 20.484 -1.329 1 97.25 92 ASP A C 1
ATOM 718 O O . ASP A 1 92 ? -3.174 21.609 -0.899 1 97.25 92 ASP A O 1
ATOM 722 N N . LEU A 1 93 ? -3.744 19.531 -1.423 1 98 93 LEU A N 1
ATOM 723 C CA . LEU A 1 93 ? -5.129 19.734 -1.015 1 98 93 LEU A CA 1
ATOM 724 C C . LEU A 1 93 ? -5.23 19.922 0.496 1 98 93 LEU A C 1
ATOM 726 O O . LEU A 1 93 ? -6.012 20.734 0.976 1 98 93 LEU A O 1
ATOM 730 N N . LEU A 1 94 ? -4.469 19.172 1.214 1 98 94 LEU A N 1
ATOM 731 C CA . LEU A 1 94 ? -4.445 19.328 2.664 1 98 94 LEU A CA 1
ATOM 732 C C . LEU A 1 94 ? -3.986 20.734 3.047 1 98 94 LEU A C 1
ATOM 734 O O . LEU A 1 94 ? -4.535 21.344 3.969 1 98 94 LEU A O 1
ATOM 738 N N . ALA A 1 95 ? -3.062 21.25 2.336 1 96.69 95 ALA A N 1
ATOM 739 C CA . ALA A 1 95 ? -2.553 22.594 2.596 1 96.69 95 ALA A CA 1
ATOM 740 C C . ALA A 1 95 ? -3.621 23.656 2.32 1 96.69 95 ALA A C 1
ATOM 742 O O . ALA A 1 95 ? -3.547 24.766 2.836 1 96.69 95 ALA A O 1
ATOM 743 N N . LYS A 1 96 ? -4.59 23.297 1.525 1 96.62 96 LYS A N 1
ATOM 744 C CA . LYS A 1 96 ? -5.684 24.219 1.196 1 96.62 96 LYS A CA 1
ATOM 745 C C . LYS A 1 96 ? -6.914 23.922 2.049 1 96.62 96 LYS A C 1
ATOM 747 O O . LYS A 1 96 ? -8.023 24.328 1.704 1 96.62 96 LYS A O 1
ATOM 752 N N . ASP A 1 97 ? -6.707 23.109 3.086 1 95.44 97 ASP A N 1
ATOM 753 C CA . ASP A 1 97 ? -7.73 22.812 4.086 1 95.44 97 ASP A CA 1
ATOM 754 C C . ASP A 1 97 ? -8.852 21.969 3.482 1 95.44 97 ASP A C 1
ATOM 756 O O . ASP A 1 97 ? -10.023 22.156 3.818 1 95.44 97 ASP A O 1
ATOM 760 N N . ARG A 1 98 ? -8.523 21.156 2.504 1 97.19 98 ARG A N 1
ATOM 761 C CA . ARG A 1 98 ? -9.484 20.234 1.887 1 97.19 98 ARG A CA 1
ATOM 762 C C . ARG A 1 98 ? -9.328 18.828 2.432 1 97.19 98 ARG A C 1
ATOM 764 O O . ARG A 1 98 ? -9.258 17.859 1.664 1 97.19 98 ARG A O 1
ATOM 771 N N . TYR A 1 99 ? -9.336 18.688 3.693 1 97.75 99 TYR A N 1
ATOM 772 C CA . TYR A 1 99 ? -9.109 17.422 4.387 1 97.75 99 TYR A CA 1
ATOM 773 C C . TYR A 1 99 ? -10.18 16.406 4.02 1 97.75 99 TYR A C 1
ATOM 775 O O . TYR A 1 99 ? -9.867 15.234 3.764 1 97.75 99 TYR A O 1
ATOM 783 N N . GLU A 1 100 ? -11.398 16.828 3.967 1 97.75 100 GLU A N 1
ATOM 784 C CA . GLU A 1 100 ? -12.492 15.875 3.754 1 97.75 100 GLU A CA 1
ATOM 785 C C . GLU A 1 100 ? -12.398 15.234 2.375 1 97.75 100 GLU A C 1
ATOM 787 O O . GLU A 1 100 ? -12.719 14.055 2.211 1 97.75 100 GLU A O 1
ATOM 792 N N . ASP A 1 101 ? -11.961 15.969 1.387 1 97.69 101 ASP A N 1
ATOM 793 C CA . ASP A 1 101 ? -11.75 15.414 0.054 1 97.69 101 ASP A CA 1
ATOM 794 C C . ASP A 1 101 ? -10.672 14.344 0.071 1 97.69 101 ASP A C 1
ATOM 796 O O . ASP A 1 101 ? -10.852 13.258 -0.495 1 97.69 101 ASP A O 1
ATOM 800 N N . VAL A 1 102 ? -9.609 14.672 0.72 1 97.81 102 VAL A N 1
ATOM 801 C CA . VAL A 1 102 ? -8.469 13.766 0.76 1 97.81 102 VAL A CA 1
ATOM 802 C C . VAL A 1 102 ? -8.828 12.508 1.553 1 97.81 102 VAL A C 1
ATOM 804 O O . VAL A 1 102 ? -8.508 11.391 1.145 1 97.81 102 VAL A O 1
ATOM 807 N N . ARG A 1 103 ? -9.547 12.719 2.639 1 97.75 103 ARG A N 1
ATOM 808 C CA . ARG A 1 103 ? -9.969 11.578 3.449 1 97.75 103 ARG A CA 1
ATOM 809 C C . ARG A 1 103 ? -10.898 10.664 2.66 1 97.75 103 ARG A C 1
ATOM 811 O O . ARG A 1 103 ? -10.758 9.438 2.713 1 97.75 103 ARG A O 1
ATOM 818 N N . SER A 1 104 ? -11.805 11.258 2.002 1 96.5 104 SER A N 1
ATOM 819 C CA . SER A 1 104 ? -12.719 10.469 1.182 1 96.5 10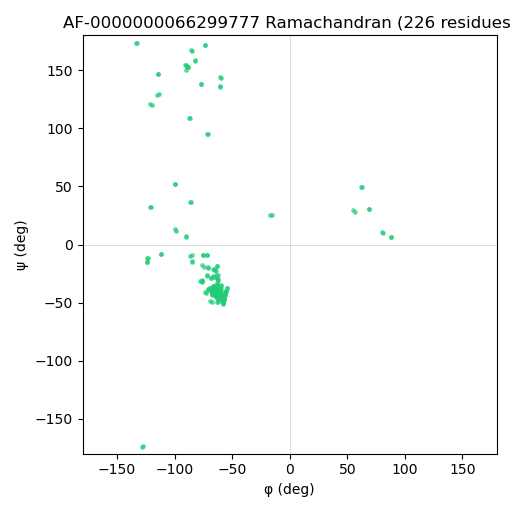4 SER A CA 1
ATOM 820 C C . SER A 1 104 ? -11.969 9.68 0.114 1 96.5 104 SER A C 1
ATOM 822 O O . SER A 1 104 ? -12.266 8.508 -0.12 1 96.5 104 SER A O 1
ATOM 824 N N . ALA A 1 105 ? -11.039 10.312 -0.532 1 94.81 105 ALA A N 1
ATOM 825 C CA . ALA A 1 105 ? -10.211 9.633 -1.526 1 94.81 105 ALA A CA 1
ATOM 826 C C . ALA A 1 105 ? -9.43 8.477 -0.898 1 94.81 105 ALA A C 1
ATOM 828 O O . ALA A 1 105 ? -9.336 7.395 -1.479 1 94.81 105 ALA A O 1
ATOM 829 N N . ALA A 1 106 ? -8.891 8.695 0.302 1 95.06 106 ALA A N 1
ATOM 830 C CA . ALA A 1 106 ? -8.148 7.66 1.011 1 95.06 106 ALA A CA 1
ATOM 831 C C . ALA A 1 106 ? -9.047 6.473 1.341 1 95.06 106 ALA A C 1
ATOM 833 O O . ALA A 1 106 ? -8.656 5.316 1.159 1 95.06 106 ALA A O 1
ATOM 834 N N . GLU A 1 107 ? -10.234 6.766 1.772 1 94.5 107 GLU A N 1
ATOM 835 C CA . GLU A 1 107 ? -11.18 5.707 2.104 1 94.5 107 GLU A CA 1
ATOM 836 C C . GLU A 1 107 ? -11.555 4.895 0.866 1 94.5 107 GLU A C 1
ATOM 838 O O . GLU A 1 107 ? -11.594 3.664 0.916 1 94.5 107 GLU A O 1
ATOM 843 N N . SER A 1 108 ? -11.805 5.621 -0.187 1 90.38 108 SER A N 1
ATOM 844 C CA . SER A 1 108 ? -12.125 4.945 -1.439 1 90.38 108 SER A CA 1
ATOM 845 C C . SER A 1 108 ? -10.961 4.09 -1.922 1 90.38 108 SER A C 1
ATOM 847 O O . SER A 1 108 ? -11.164 2.98 -2.42 1 90.38 108 SER A O 1
ATOM 849 N N . PHE A 1 109 ? -9.844 4.613 -1.757 1 87.81 109 PHE A N 1
ATOM 850 C CA . PHE A 1 109 ? -8.633 3.912 -2.162 1 87.81 109 PHE A CA 1
ATOM 851 C C . PHE A 1 109 ? -8.461 2.619 -1.374 1 87.81 109 PHE A C 1
ATOM 853 O O . PHE A 1 109 ? -8.227 1.559 -1.955 1 87.81 109 PHE A O 1
ATOM 860 N N . ILE A 1 110 ? -8.672 2.742 -0.147 1 88.62 110 ILE A N 1
ATOM 861 C CA . ILE A 1 110 ? -8.469 1.58 0.712 1 88.62 110 I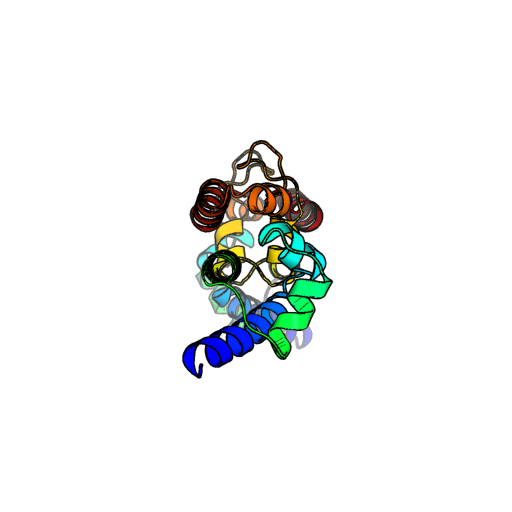LE A CA 1
ATOM 862 C C . ILE A 1 110 ? -9.594 0.57 0.49 1 88.62 110 ILE A C 1
ATOM 864 O O . ILE A 1 110 ? -9.359 -0.641 0.513 1 88.62 110 ILE A O 1
ATOM 868 N N . ASP A 1 111 ? -10.867 1.136 0.378 1 83 111 ASP A N 1
ATOM 869 C CA . ASP A 1 111 ? -12.016 0.258 0.169 1 83 111 ASP A CA 1
ATOM 870 C C . ASP A 1 111 ? -11.961 -0.395 -1.211 1 83 111 ASP A C 1
ATOM 872 O O . ASP A 1 111 ? -12.523 -1.473 -1.415 1 83 111 ASP A O 1
ATOM 876 N N . GLY A 1 112 ? -11.734 0.546 -2.115 1 67.88 112 GLY A N 1
ATOM 877 C CA . GLY A 1 112 ? -11.781 0.125 -3.506 1 67.88 112 GLY A CA 1
ATOM 878 C C . GLY A 1 112 ? -10.469 -0.431 -4.008 1 67.88 112 GLY A C 1
ATOM 879 O O . GLY A 1 112 ? -10.195 -0.415 -5.215 1 67.88 112 GLY A O 1
ATOM 880 N N . ALA A 1 113 ? -9.781 -1.086 -3.291 1 59.06 113 ALA A N 1
ATOM 881 C CA . ALA A 1 113 ? -8.547 -1.591 -3.896 1 59.06 113 ALA A CA 1
ATOM 882 C C . ALA A 1 113 ? -8.602 -1.478 -5.418 1 59.06 113 ALA A C 1
ATOM 884 O O . ALA A 1 113 ? -8.57 -2.488 -6.125 1 59.06 113 ALA A O 1
ATOM 885 N N . TYR A 1 114 ? -9.461 -0.475 -5.895 1 57.44 114 TYR A N 1
ATOM 886 C CA . TYR A 1 114 ? -9.352 -0.276 -7.336 1 57.44 114 TYR A CA 1
ATOM 887 C C . TYR A 1 114 ? -8.039 0.407 -7.695 1 57.44 114 TYR A C 1
ATOM 889 O O . TYR A 1 114 ? -7.652 1.395 -7.062 1 57.44 114 TYR A O 1
ATOM 897 N N . VAL A 1 115 ? -7.23 -0.438 -7.984 1 54.59 115 VAL A N 1
ATOM 898 C CA . VAL A 1 115 ? -5.93 0.101 -8.375 1 54.59 115 VAL A CA 1
ATOM 899 C C . VAL A 1 115 ? -5.906 0.352 -9.883 1 54.59 115 VAL A C 1
ATOM 901 O O . VAL A 1 115 ? -6.574 -0.349 -10.641 1 54.59 115 VAL A O 1
ATOM 904 N N . MET B 1 1 ? 17.875 -36.531 -7.711 1 51.56 1 MET B N 1
ATOM 905 C CA . MET B 1 1 ? 16.781 -36.75 -6.754 1 51.56 1 MET B CA 1
ATOM 906 C C . MET B 1 1 ? 16.734 -35.594 -5.742 1 51.56 1 MET B C 1
ATOM 908 O O . MET B 1 1 ? 15.656 -35.156 -5.344 1 51.56 1 MET B O 1
ATOM 912 N N . ALA B 1 2 ? 17.859 -35.188 -5.266 1 58.25 2 ALA B N 1
ATOM 913 C CA . ALA B 1 2 ? 18.062 -34.219 -4.199 1 58.25 2 ALA B CA 1
ATOM 914 C C . ALA B 1 2 ? 17.594 -32.844 -4.625 1 58.25 2 ALA B C 1
ATOM 916 O O . ALA B 1 2 ? 16.906 -32.125 -3.861 1 58.25 2 ALA B O 1
ATOM 917 N N . VAL B 1 3 ? 17.859 -32.5 -5.914 1 61.47 3 VAL B N 1
ATOM 918 C CA . VAL B 1 3 ? 17.547 -31.156 -6.402 1 61.47 3 VAL B CA 1
ATOM 919 C C . VAL B 1 3 ? 16.031 -30.953 -6.473 1 61.47 3 VAL B C 1
ATOM 921 O O . VAL B 1 3 ? 15.516 -29.906 -6.098 1 61.47 3 VAL B O 1
ATOM 924 N N . THR B 1 4 ? 15.398 -32.125 -6.684 1 69.38 4 THR B N 1
ATOM 925 C CA . THR B 1 4 ? 13.953 -32.062 -6.867 1 69.38 4 THR B CA 1
ATOM 926 C C . THR B 1 4 ? 13.242 -31.859 -5.531 1 69.38 4 THR B C 1
ATOM 928 O O . THR B 1 4 ? 12.289 -31.094 -5.434 1 69.38 4 THR B O 1
ATOM 931 N N . LEU B 1 5 ? 13.859 -32.406 -4.508 1 74 5 LEU B N 1
ATOM 932 C CA . LEU B 1 5 ? 13.227 -32.312 -3.195 1 74 5 LEU B CA 1
ATOM 933 C C . LEU B 1 5 ? 13.398 -30.906 -2.609 1 74 5 LEU B C 1
ATOM 935 O O . LEU B 1 5 ? 12.5 -30.391 -1.938 1 74 5 LEU B O 1
ATOM 939 N N . ASP B 1 6 ? 14.516 -30.375 -2.98 1 81.69 6 ASP B N 1
ATOM 940 C CA . ASP B 1 6 ? 14.773 -29.031 -2.486 1 81.69 6 ASP B CA 1
ATOM 941 C C . ASP B 1 6 ? 13.797 -28.016 -3.096 1 81.69 6 ASP B C 1
ATOM 943 O O . ASP B 1 6 ? 13.281 -27.141 -2.396 1 81.69 6 ASP B O 1
ATOM 947 N N . ARG B 1 7 ? 13.523 -28.297 -4.352 1 83.69 7 ARG B N 1
ATOM 948 C CA . ARG B 1 7 ? 12.578 -27.406 -5.008 1 83.69 7 ARG B CA 1
ATOM 949 C C . ARG B 1 7 ? 11.172 -27.562 -4.438 1 83.69 7 ARG B C 1
ATOM 951 O O . ARG B 1 7 ? 10.43 -26.594 -4.309 1 83.69 7 ARG B O 1
ATOM 958 N N . ALA B 1 8 ? 10.883 -28.766 -4.137 1 82.62 8 ALA B N 1
ATOM 959 C CA . ALA B 1 8 ? 9.555 -29.031 -3.596 1 82.62 8 ALA B CA 1
ATOM 960 C C . ALA B 1 8 ? 9.383 -28.391 -2.223 1 82.62 8 ALA B C 1
ATOM 962 O O . ALA B 1 8 ? 8.32 -27.844 -1.917 1 82.62 8 ALA B O 1
ATOM 963 N N . VAL B 1 9 ? 10.367 -28.469 -1.445 1 84.75 9 VAL B N 1
ATOM 964 C CA . VAL B 1 9 ? 10.352 -27.844 -0.128 1 84.75 9 VAL B CA 1
ATOM 965 C C . VAL B 1 9 ? 10.234 -26.328 -0.278 1 84.75 9 VAL B C 1
ATOM 967 O O . VAL B 1 9 ? 9.422 -25.688 0.394 1 84.75 9 VAL B O 1
ATOM 970 N N . GLU B 1 10 ? 11.008 -25.875 -1.194 1 92.38 10 GLU B N 1
ATOM 971 C CA . GLU B 1 10 ? 10.961 -24.438 -1.451 1 92.38 10 GLU B CA 1
ATOM 972 C C . GLU B 1 10 ? 9.578 -24.016 -1.944 1 92.38 10 GLU B C 1
ATOM 974 O O . GLU B 1 10 ? 9.055 -22.984 -1.529 1 92.38 10 GLU B O 1
ATOM 979 N N . ALA B 1 11 ? 9.07 -24.844 -2.824 1 94.19 11 ALA B N 1
ATOM 980 C CA . ALA B 1 11 ? 7.742 -24.547 -3.357 1 94.19 11 ALA B CA 1
ATOM 981 C C . ALA B 1 11 ? 6.703 -24.484 -2.242 1 94.19 11 ALA B C 1
ATOM 983 O O . ALA B 1 11 ? 5.902 -23.547 -2.191 1 94.19 11 ALA B O 1
ATOM 984 N N . SER B 1 12 ? 6.77 -25.391 -1.341 1 92.62 12 SER B N 1
ATOM 985 C CA . SER B 1 12 ? 5.828 -25.406 -0.226 1 92.62 12 SER B CA 1
ATOM 986 C C . SER B 1 12 ? 6.027 -24.203 0.682 1 92.62 12 SER B C 1
ATOM 988 O O . SER B 1 12 ? 5.059 -23.641 1.203 1 92.62 12 SER B O 1
ATOM 990 N N . GLU B 1 13 ? 7.203 -23.797 0.844 1 94.5 13 GLU B N 1
ATOM 991 C CA . GLU B 1 13 ? 7.504 -22.609 1.646 1 94.5 13 GLU B CA 1
ATOM 992 C C . GLU B 1 13 ? 6.965 -21.344 0.988 1 94.5 13 GLU B C 1
ATOM 994 O O . GLU B 1 13 ? 6.473 -20.453 1.671 1 94.5 13 GLU B O 1
ATOM 999 N N . ILE B 1 14 ? 7.125 -21.297 -0.333 1 96.5 14 ILE B N 1
ATOM 1000 C CA . ILE B 1 14 ? 6.594 -20.156 -1.068 1 96.5 14 ILE B CA 1
ATOM 1001 C C . ILE B 1 14 ? 5.078 -20.078 -0.896 1 96.5 14 ILE B C 1
ATOM 1003 O O . ILE B 1 14 ? 4.527 -19.031 -0.585 1 96.5 14 ILE B O 1
ATOM 1007 N N . VAL B 1 15 ? 4.41 -21.203 -1.048 1 96.5 15 VAL B N 1
ATOM 1008 C CA . VAL B 1 15 ? 2.959 -21.25 -0.906 1 96.5 15 VAL B CA 1
ATOM 1009 C C . VAL B 1 15 ? 2.557 -20.75 0.48 1 96.5 15 VAL B C 1
ATOM 1011 O O . VAL B 1 15 ? 1.643 -19.938 0.611 1 96.5 15 VAL B O 1
ATOM 1014 N N . ASP B 1 16 ? 3.262 -21.172 1.493 1 96.44 16 ASP B N 1
ATOM 1015 C CA . ASP B 1 16 ? 2.969 -20.766 2.865 1 96.44 16 ASP B CA 1
ATOM 1016 C C . ASP B 1 16 ? 3.223 -19.281 3.068 1 96.44 16 ASP B C 1
ATOM 1018 O O . ASP B 1 16 ? 2.459 -18.594 3.758 1 96.44 16 ASP B O 1
ATOM 1022 N N . ALA B 1 17 ? 4.27 -18.797 2.465 1 96.88 17 ALA B N 1
ATOM 1023 C CA . ALA B 1 17 ? 4.668 -17.406 2.625 1 96.88 17 ALA B CA 1
ATOM 1024 C C . ALA B 1 17 ? 3.686 -16.469 1.921 1 96.88 17 ALA B C 1
ATOM 1026 O O . ALA B 1 17 ? 3.617 -15.281 2.234 1 96.88 17 ALA B O 1
ATOM 1027 N N . LEU B 1 18 ? 2.895 -16.969 0.975 1 97.62 18 LEU B N 1
ATOM 1028 C CA . LEU B 1 18 ? 1.967 -16.156 0.196 1 97.62 18 LEU B CA 1
ATOM 1029 C C . LEU B 1 18 ? 0.642 -15.984 0.932 1 97.62 18 LEU B C 1
ATOM 1031 O O . LEU B 1 18 ? -0.119 -15.055 0.646 1 97.62 18 LEU B O 1
ATOM 1035 N N . LYS B 1 19 ? 0.385 -16.766 1.947 1 97.31 19 LYS B N 1
ATOM 1036 C CA . LYS B 1 19 ? -0.907 -16.797 2.625 1 97.31 19 LYS B CA 1
ATOM 1037 C C . LYS B 1 19 ? -1.2 -15.461 3.311 1 97.31 19 LYS B C 1
ATOM 1039 O O . LYS B 1 19 ? -2.299 -14.914 3.18 1 97.31 19 LYS B O 1
ATOM 1044 N N . PRO B 1 20 ? -0.181 -14.906 3.967 1 97.38 20 PRO B N 1
ATOM 1045 C CA . PRO B 1 20 ? -0.458 -13.633 4.641 1 97.38 20 PRO B CA 1
ATOM 1046 C C . PRO B 1 20 ? -0.83 -12.516 3.67 1 97.38 20 PRO B C 1
ATOM 1048 O O . PRO B 1 20 ? -1.4 -11.508 4.078 1 97.38 20 PRO B O 1
ATOM 1051 N N . PHE B 1 21 ? -0.542 -12.648 2.457 1 97 21 PHE B N 1
ATOM 1052 C CA . PHE B 1 21 ? -0.837 -11.633 1.453 1 97 21 PHE B CA 1
ATOM 1053 C C . PHE B 1 21 ? -2.211 -11.867 0.836 1 97 21 PHE B C 1
ATOM 1055 O O . PHE B 1 21 ? -2.564 -11.234 -0.161 1 97 21 PHE B O 1
ATOM 1062 N N . GLY B 1 22 ? -2.93 -12.797 1.38 1 94.81 22 GLY B N 1
ATOM 1063 C CA . GLY B 1 22 ? -4.25 -13.102 0.856 1 94.81 22 GLY B CA 1
ATOM 1064 C C . GLY B 1 22 ? -4.215 -13.984 -0.373 1 94.81 22 GLY B C 1
ATOM 1065 O O . GLY B 1 22 ? -5.215 -14.117 -1.083 1 94.81 22 GLY B O 1
ATOM 1066 N N . VAL B 1 23 ? -3.127 -14.5 -0.654 1 97.38 23 VAL B N 1
ATOM 1067 C CA . VAL B 1 23 ? -3.012 -15.469 -1.734 1 97.38 23 VAL B CA 1
ATOM 1068 C C . VAL B 1 23 ? -3.303 -16.875 -1.202 1 97.38 23 VAL B C 1
ATOM 1070 O O . VAL B 1 23 ? -2.473 -17.469 -0.509 1 97.38 23 VAL B O 1
ATOM 1073 N N . THR B 1 24 ? -4.406 -17.359 -1.59 1 96.06 24 THR B N 1
ATOM 1074 C CA . THR B 1 24 ? -4.852 -18.656 -1.078 1 96.06 24 THR B CA 1
ATOM 1075 C C . THR B 1 24 ? -4.246 -19.797 -1.891 1 96.06 24 THR B C 1
ATOM 1077 O O . THR B 1 24 ? -3.682 -19.562 -2.963 1 96.06 24 THR B O 1
ATOM 1080 N N . GLN B 1 25 ? -4.375 -21 -1.333 1 95.06 25 GLN B N 1
ATOM 1081 C CA . GLN B 1 25 ? -3.967 -22.188 -2.09 1 95.06 25 GLN B CA 1
ATOM 1082 C C . GLN B 1 25 ? -4.754 -22.297 -3.391 1 95.06 25 GLN B C 1
ATOM 1084 O O . GLN B 1 25 ? -4.219 -22.75 -4.406 1 95.06 25 GLN B O 1
ATOM 1089 N N . VAL B 1 26 ? -5.996 -21.906 -3.34 1 95.25 26 VAL B N 1
ATOM 1090 C CA . VAL B 1 26 ? -6.836 -21.922 -4.531 1 95.25 26 VAL B CA 1
ATOM 1091 C C . VAL B 1 26 ? -6.273 -20.953 -5.574 1 95.25 26 VAL B C 1
ATOM 1093 O O . VAL B 1 26 ? -6.211 -21.281 -6.762 1 95.25 26 VAL B O 1
ATOM 1096 N N . ASP B 1 27 ? -5.879 -19.75 -5.094 1 97 27 ASP B N 1
ATOM 1097 C CA . ASP B 1 27 ? -5.234 -18.797 -5.992 1 97 27 ASP B CA 1
ATOM 1098 C C . ASP B 1 27 ? -3.98 -19.406 -6.625 1 97 27 ASP B C 1
ATOM 1100 O O . ASP B 1 27 ? -3.783 -19.297 -7.836 1 97 27 ASP B O 1
ATOM 1104 N N . VAL B 1 28 ? -3.113 -20 -5.809 1 97.69 28 VAL B N 1
ATOM 1105 C CA . VAL B 1 28 ? -1.875 -20.609 -6.281 1 97.69 28 VAL B CA 1
ATOM 1106 C C . VAL B 1 28 ? -2.191 -21.688 -7.316 1 97.69 28 VAL B C 1
ATOM 1108 O O . VAL B 1 28 ? -1.587 -21.719 -8.391 1 97.69 28 VAL B O 1
ATOM 1111 N N . ALA B 1 29 ? -3.125 -22.562 -7.023 1 97.25 29 ALA B N 1
ATOM 1112 C CA . ALA B 1 29 ? -3.518 -23.641 -7.926 1 97.25 29 ALA B CA 1
ATOM 1113 C C . ALA B 1 29 ? -3.971 -23.094 -9.273 1 97.25 29 ALA B C 1
ATOM 1115 O O . ALA B 1 29 ? -3.574 -23.594 -10.328 1 97.25 29 ALA B O 1
ATOM 1116 N N . ALA B 1 30 ? -4.805 -22.062 -9.234 1 96.5 30 ALA B N 1
ATOM 1117 C CA . ALA B 1 30 ? -5.32 -21.438 -10.453 1 96.5 30 ALA B CA 1
ATOM 1118 C C . ALA B 1 30 ? -4.191 -20.844 -11.281 1 96.5 30 ALA B C 1
ATOM 1120 O O . ALA B 1 30 ? -4.102 -21.078 -12.492 1 96.5 30 ALA B O 1
ATOM 1121 N N . VAL B 1 31 ? -3.309 -20.109 -10.641 1 96.88 31 VAL B N 1
ATOM 1122 C CA . VAL B 1 31 ? -2.221 -19.406 -11.312 1 96.88 31 VAL B CA 1
ATOM 1123 C C . VAL B 1 31 ? -1.257 -20.422 -11.93 1 96.88 31 VAL B C 1
ATOM 1125 O O . VAL B 1 31 ? -0.754 -20.203 -13.039 1 96.88 31 VAL B O 1
ATOM 1128 N N . ILE B 1 32 ? -0.985 -21.484 -11.195 1 96.56 32 ILE B N 1
ATOM 1129 C CA . ILE B 1 32 ? -0.025 -22.484 -11.648 1 96.56 32 ILE B CA 1
ATOM 1130 C C . ILE B 1 32 ? -0.719 -23.5 -12.562 1 96.56 32 ILE B C 1
ATOM 1132 O O . ILE B 1 32 ? -0.059 -24.297 -13.227 1 96.56 32 ILE B O 1
ATOM 1136 N N . GLN B 1 33 ? -2.064 -23.406 -12.625 1 95.75 33 GLN B N 1
ATOM 1137 C CA . GLN B 1 33 ? -2.893 -24.266 -13.461 1 95.75 33 GLN B CA 1
ATOM 1138 C C . GLN B 1 33 ? -2.758 -25.719 -13.039 1 95.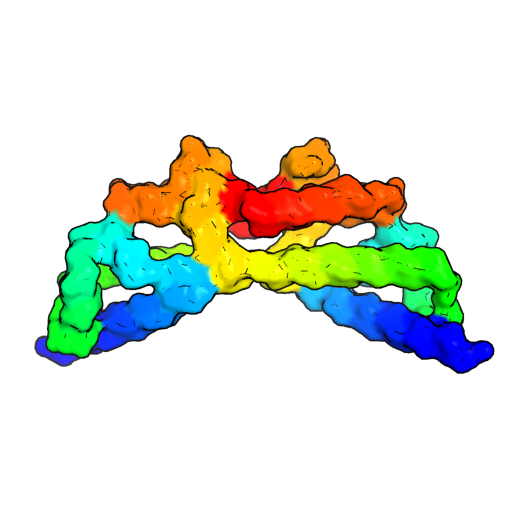75 33 GLN B C 1
ATOM 1140 O O . GLN B 1 33 ? -2.512 -26.594 -13.875 1 95.75 33 GLN B O 1
ATOM 1145 N N . VAL B 1 34 ? -2.885 -26 -11.82 1 95.38 34 VAL B N 1
ATOM 1146 C CA . VAL B 1 34 ? -2.928 -27.328 -11.227 1 95.38 34 VAL B CA 1
ATOM 1147 C C . VAL B 1 34 ? -4.094 -27.422 -10.25 1 95.38 34 VAL B C 1
ATOM 1149 O O . VAL B 1 34 ? -4.762 -26.422 -9.969 1 95.38 34 VAL B O 1
ATOM 1152 N N . SER B 1 35 ? -4.324 -28.594 -9.75 1 94.06 35 SER B N 1
ATOM 1153 C CA . SER B 1 35 ? -5.367 -28.797 -8.75 1 94.06 35 SER B CA 1
ATOM 1154 C C . SER B 1 35 ? -4.871 -28.438 -7.355 1 94.06 35 SER B C 1
ATOM 1156 O O . SER B 1 35 ? -3.664 -28.422 -7.102 1 94.06 35 SER B O 1
ATOM 1158 N N . ASP B 1 36 ? -5.855 -28.141 -6.449 1 92.56 36 ASP B N 1
ATOM 1159 C CA . ASP B 1 36 ? -5.52 -27.938 -5.043 1 92.56 36 ASP B CA 1
ATOM 1160 C C . ASP B 1 36 ? -4.754 -29.141 -4.48 1 92.56 36 ASP B C 1
ATOM 1162 O O . ASP B 1 36 ? -3.828 -28.969 -3.684 1 92.56 36 ASP B O 1
ATOM 1166 N N . ARG B 1 37 ? -5.129 -30.281 -4.91 1 92.94 37 ARG B N 1
ATOM 1167 C CA . ARG B 1 37 ? -4.461 -31.5 -4.465 1 92.94 37 ARG B CA 1
ATOM 1168 C C . ARG B 1 37 ? -2.996 -31.516 -4.895 1 92.94 37 ARG B C 1
ATOM 1170 O O . ARG B 1 37 ? -2.123 -31.922 -4.129 1 92.94 37 ARG B O 1
ATOM 1177 N N . ALA B 1 38 ? -2.736 -31.094 -6.059 1 92.31 38 ALA B N 1
ATOM 1178 C CA . ALA B 1 38 ? -1.368 -31.062 -6.566 1 92.31 38 ALA B CA 1
ATOM 1179 C C . ALA B 1 38 ? -0.503 -30.109 -5.742 1 92.31 38 ALA B C 1
ATOM 1181 O O . ALA B 1 38 ? 0.65 -30.422 -5.434 1 92.31 38 ALA B O 1
ATOM 1182 N N . VAL B 1 39 ? -1.099 -29.031 -5.336 1 93.31 39 VAL B N 1
ATOM 1183 C CA . VAL B 1 39 ? -0.352 -28.062 -4.531 1 93.31 39 VAL B CA 1
ATOM 1184 C C . VAL B 1 39 ? -0.019 -28.672 -3.172 1 93.31 39 VAL B C 1
ATOM 1186 O O . VAL B 1 39 ? 1.11 -28.547 -2.691 1 93.31 39 VAL B O 1
ATOM 1189 N N . ARG B 1 40 ? -0.915 -29.344 -2.562 1 91.25 40 ARG B N 1
ATOM 1190 C CA . ARG B 1 40 ? -0.683 -29.969 -1.272 1 91.25 40 ARG B CA 1
ATOM 1191 C C . ARG B 1 40 ? 0.395 -31.047 -1.378 1 91.25 40 ARG B C 1
ATOM 1193 O O . ARG B 1 40 ? 1.126 -31.297 -0.417 1 91.25 40 ARG B O 1
ATOM 1200 N N . GLY B 1 41 ? 0.558 -31.609 -2.537 1 89.31 41 GLY B N 1
ATOM 1201 C CA . GLY B 1 41 ? 1.495 -32.688 -2.781 1 89.31 41 GLY B CA 1
ATOM 1202 C C . GLY B 1 41 ? 2.939 -32.25 -2.838 1 89.31 41 GLY B C 1
ATOM 1203 O O . GLY B 1 41 ? 3.859 -33.031 -2.686 1 89.31 41 GLY B O 1
ATOM 1204 N N . TRP B 1 42 ? 3.125 -30.953 -3.055 1 89.44 42 TRP B N 1
ATOM 1205 C CA . TRP B 1 42 ? 4.496 -30.469 -3.188 1 89.44 42 TRP B CA 1
ATOM 1206 C C . TRP B 1 42 ? 5.27 -30.672 -1.889 1 89.44 42 TRP B C 1
ATOM 1208 O O . TRP B 1 42 ? 6.5 -30.781 -1.901 1 89.44 42 TRP B O 1
ATOM 1218 N N . ARG B 1 43 ? 4.559 -30.781 -0.806 1 83.44 43 ARG B N 1
ATOM 1219 C CA . ARG B 1 43 ? 5.199 -30.984 0.49 1 83.44 43 ARG B CA 1
ATOM 1220 C C . ARG B 1 43 ? 5.902 -32.344 0.552 1 83.44 43 ARG B C 1
ATOM 1222 O O . ARG B 1 43 ? 6.902 -32.5 1.255 1 83.44 43 ARG B O 1
ATOM 1229 N N . THR B 1 44 ? 5.395 -33.281 -0.208 1 79.56 44 THR B N 1
ATOM 1230 C CA . THR B 1 44 ? 5.891 -34.656 -0.097 1 79.56 44 THR B CA 1
ATOM 1231 C C . THR B 1 44 ? 6.391 -35.156 -1.448 1 79.56 44 THR B C 1
ATOM 1233 O O . THR B 1 44 ? 6.941 -36.25 -1.541 1 79.56 44 THR B O 1
ATOM 1236 N N . GLY B 1 45 ? 6.039 -34.344 -2.441 1 78.44 45 GLY B N 1
ATOM 1237 C CA . GLY B 1 45 ? 6.395 -34.75 -3.785 1 78.44 45 GLY B CA 1
ATOM 1238 C C . GLY B 1 45 ? 7.129 -33.688 -4.578 1 78.44 45 GLY B C 1
ATOM 1239 O O . GLY B 1 45 ? 7.371 -32.594 -4.07 1 78.44 45 GLY B O 1
ATOM 1240 N N . ASP B 1 46 ? 7.348 -34.031 -5.859 1 81.06 46 ASP B N 1
ATOM 1241 C CA . ASP B 1 46 ? 8.141 -33.188 -6.746 1 81.06 46 ASP B CA 1
ATOM 1242 C C . ASP B 1 46 ? 7.266 -32.156 -7.445 1 81.06 46 ASP B C 1
ATOM 1244 O O . ASP B 1 46 ? 6.043 -32.281 -7.504 1 81.06 46 ASP B O 1
ATOM 1248 N N . ILE B 1 47 ? 7.824 -31.062 -7.797 1 90 47 ILE B N 1
ATOM 1249 C CA . ILE B 1 47 ? 7.203 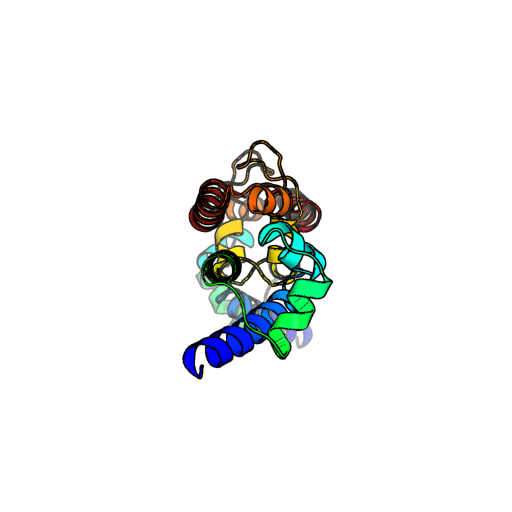-30.031 -8.617 1 90 47 ILE B CA 1
ATOM 1250 C C . ILE B 1 47 ? 7.945 -29.906 -9.945 1 90 47 ILE B C 1
ATOM 1252 O O . ILE B 1 47 ? 9.18 -29.891 -9.977 1 90 47 ILE B O 1
ATOM 1256 N N . ARG B 1 48 ? 7.176 -29.953 -10.984 1 91 48 ARG B N 1
ATOM 1257 C CA . ARG B 1 48 ? 7.781 -29.75 -12.297 1 91 48 ARG B CA 1
ATOM 1258 C C . ARG B 1 48 ? 8.438 -28.391 -12.391 1 91 48 ARG B C 1
ATOM 1260 O O . ARG B 1 48 ? 7.914 -27.406 -11.875 1 91 48 ARG B O 1
ATOM 1267 N N . PRO B 1 49 ? 9.5 -28.359 -13.055 1 90.94 49 PRO B N 1
ATOM 1268 C CA . PRO B 1 49 ? 10.258 -27.109 -13.148 1 90.94 49 PRO B CA 1
ATOM 1269 C C . PRO B 1 49 ? 9.414 -25.938 -13.672 1 90.94 49 PRO B C 1
ATOM 1271 O O . PRO B 1 49 ? 9.531 -24.812 -13.18 1 90.94 49 PRO B O 1
ATOM 1274 N N . GLU B 1 50 ? 8.57 -26.203 -14.656 1 92.19 50 GLU B N 1
ATOM 1275 C CA . GLU B 1 50 ? 7.746 -25.141 -15.227 1 92.19 50 GLU B CA 1
ATOM 1276 C C . GLU B 1 50 ? 6.766 -24.594 -14.203 1 92.19 50 GLU B C 1
ATOM 1278 O O . GLU B 1 50 ? 6.488 -23.391 -14.18 1 92.19 50 GLU B O 1
ATOM 1283 N N . ARG B 1 51 ? 6.281 -25.422 -13.422 1 93.56 51 ARG B N 1
ATOM 1284 C CA . ARG B 1 51 ? 5.352 -25.016 -12.383 1 93.56 51 ARG B CA 1
ATOM 1285 C C . ARG B 1 51 ? 6.066 -24.219 -11.289 1 93.56 51 ARG B C 1
ATOM 1287 O O . ARG B 1 51 ? 5.531 -23.234 -10.773 1 93.56 51 ARG B O 1
ATOM 1294 N N . TYR B 1 52 ? 7.188 -24.672 -11.023 1 93.56 52 TYR B N 1
ATOM 1295 C CA . TYR B 1 52 ? 7.996 -23.938 -10.055 1 93.56 52 TYR B CA 1
ATOM 1296 C C . TYR B 1 52 ? 8.289 -22.531 -10.539 1 93.56 52 TYR B C 1
ATOM 1298 O O . TYR B 1 52 ? 8.234 -21.578 -9.758 1 93.56 52 TYR B O 1
ATOM 1306 N N . ASP B 1 53 ? 8.625 -22.438 -11.781 1 94.12 53 ASP B N 1
ATOM 1307 C CA . ASP B 1 53 ? 8.906 -21.109 -12.352 1 94.12 53 ASP B CA 1
ATOM 1308 C C . ASP B 1 53 ? 7.707 -20.188 -12.195 1 94.12 53 ASP B C 1
ATOM 1310 O O . ASP B 1 53 ? 7.871 -19 -11.867 1 94.12 53 ASP B O 1
ATOM 1314 N N . ARG B 1 54 ? 6.543 -20.656 -12.438 1 95.44 54 ARG B N 1
ATOM 1315 C CA . ARG B 1 54 ? 5.332 -19.859 -12.297 1 95.44 54 ARG B CA 1
ATOM 1316 C C . ARG B 1 54 ? 5.109 -19.453 -10.844 1 95.44 54 ARG B C 1
ATOM 1318 O O . ARG B 1 54 ? 4.707 -18.312 -10.562 1 95.44 54 ARG B O 1
ATOM 1325 N N . LEU B 1 55 ? 5.371 -20.359 -10.023 1 96.44 55 LEU B N 1
ATOM 1326 C CA . LEU B 1 55 ? 5.25 -20.062 -8.594 1 96.44 55 LEU B CA 1
ATOM 1327 C C . LEU B 1 55 ? 6.254 -19 -8.172 1 96.44 55 LEU B C 1
ATOM 1329 O O . LEU B 1 55 ? 5.914 -18.078 -7.418 1 96.44 55 LEU B O 1
ATOM 1333 N N . ALA B 1 56 ? 7.461 -19.125 -8.648 1 96.56 56 ALA B N 1
ATOM 1334 C CA . ALA B 1 56 ? 8.5 -18.141 -8.367 1 96.56 56 ALA B CA 1
ATOM 1335 C C . ALA B 1 56 ? 8.102 -16.766 -8.898 1 96.56 56 ALA B C 1
ATOM 1337 O O . ALA B 1 56 ? 8.359 -15.75 -8.25 1 96.56 56 ALA B O 1
ATOM 1338 N N . GLN B 1 57 ? 7.5 -16.734 -10.039 1 97.44 57 GLN B N 1
ATOM 1339 C CA . GLN B 1 57 ? 7.016 -15.477 -10.617 1 97.44 57 GLN B CA 1
ATOM 1340 C C . GLN B 1 57 ? 5.961 -14.836 -9.727 1 97.44 57 GLN B C 1
ATOM 1342 O O . GLN B 1 57 ? 5.98 -13.617 -9.516 1 97.44 57 GLN B O 1
ATOM 1347 N N . LEU B 1 58 ? 5.086 -15.617 -9.273 1 98 58 LEU B N 1
ATOM 1348 C CA . LEU B 1 58 ? 4.059 -15.109 -8.367 1 98 58 LEU B CA 1
ATOM 1349 C C . LEU B 1 58 ? 4.688 -14.547 -7.098 1 98 58 LEU B C 1
ATOM 1351 O O . LEU B 1 58 ? 4.324 -13.453 -6.652 1 98 58 LEU B O 1
ATOM 1355 N N . ARG B 1 59 ? 5.605 -15.266 -6.559 1 98.12 59 ARG B N 1
ATOM 1356 C CA . ARG B 1 59 ? 6.34 -14.789 -5.391 1 98.12 59 ARG B CA 1
ATOM 1357 C C . ARG B 1 59 ? 7.023 -13.453 -5.68 1 98.12 59 ARG B C 1
ATOM 1359 O O . ARG B 1 59 ? 6.934 -12.523 -4.879 1 98.12 59 ARG B O 1
ATOM 1366 N N . ASP B 1 60 ? 7.684 -13.414 -6.793 1 97.81 60 ASP B N 1
ATOM 1367 C CA . ASP B 1 60 ? 8.406 -12.203 -7.16 1 97.81 60 ASP B CA 1
ATOM 1368 C C . ASP B 1 60 ? 7.453 -11.023 -7.32 1 97.81 60 ASP B C 1
ATOM 1370 O O . ASP B 1 60 ? 7.785 -9.891 -6.953 1 97.81 60 ASP B O 1
ATOM 1374 N N . LEU B 1 61 ? 6.316 -11.227 -7.895 1 98.25 61 LEU B N 1
ATOM 1375 C CA . LEU B 1 61 ? 5.297 -10.195 -8.055 1 98.25 61 LEU B CA 1
ATOM 1376 C C . LEU B 1 61 ? 4.832 -9.68 -6.699 1 98.25 61 LEU B C 1
ATOM 1378 O O . LEU B 1 61 ? 4.715 -8.461 -6.504 1 98.25 61 LEU B O 1
ATOM 1382 N N . VAL B 1 62 ? 4.574 -10.555 -5.809 1 98.12 62 VAL B N 1
ATOM 1383 C CA . VAL B 1 62 ? 4.141 -10.18 -4.469 1 98.12 62 VAL B CA 1
ATOM 1384 C C . VAL B 1 62 ? 5.23 -9.352 -3.787 1 98.12 62 VAL B C 1
ATOM 1386 O O . VAL B 1 62 ? 4.945 -8.336 -3.148 1 98.12 62 VAL B O 1
ATOM 1389 N N . LEU B 1 63 ? 6.457 -9.758 -3.959 1 97.5 63 LEU B N 1
ATOM 1390 C CA . LEU B 1 63 ? 7.578 -9.016 -3.389 1 97.5 63 LEU B CA 1
ATOM 1391 C C . LEU B 1 63 ? 7.664 -7.621 -3.998 1 97.5 63 LEU B C 1
ATOM 1393 O O . LEU B 1 63 ? 7.91 -6.641 -3.287 1 97.5 63 LEU B O 1
ATOM 1397 N N . LEU B 1 64 ? 7.492 -7.559 -5.266 1 96.75 64 LEU B N 1
ATOM 1398 C CA . LEU B 1 64 ? 7.5 -6.277 -5.961 1 96.75 64 LEU B CA 1
ATOM 1399 C C . LEU B 1 64 ? 6.438 -5.344 -5.395 1 96.75 64 LEU B C 1
ATOM 1401 O O . LEU B 1 64 ? 6.727 -4.191 -5.07 1 96.75 64 LEU B O 1
ATOM 1405 N N . LEU B 1 65 ? 5.223 -5.832 -5.289 1 95.81 65 LEU B N 1
ATOM 1406 C CA . LEU B 1 65 ? 4.105 -5.039 -4.785 1 95.81 65 LEU B CA 1
ATOM 1407 C C . LEU B 1 65 ? 4.336 -4.633 -3.336 1 95.81 65 LEU B C 1
ATOM 1409 O O . LEU B 1 65 ? 3.885 -3.566 -2.906 1 95.81 65 LEU B O 1
ATOM 1413 N N . SER B 1 66 ? 5.078 -5.453 -2.625 1 97 66 SER B N 1
ATOM 1414 C CA . SER B 1 66 ? 5.277 -5.258 -1.193 1 97 66 SER B CA 1
ATOM 1415 C C . SER B 1 66 ? 6.176 -4.055 -0.92 1 97 66 SER B C 1
ATOM 1417 O O . SER B 1 66 ? 6.305 -3.617 0.226 1 97 66 SER B O 1
ATOM 1419 N N . ASP B 1 67 ? 6.766 -3.52 -1.945 1 94.81 67 ASP B N 1
ATOM 1420 C CA . ASP B 1 67 ? 7.539 -2.293 -1.785 1 94.81 67 ASP B CA 1
ATOM 1421 C C . ASP B 1 67 ? 6.652 -1.137 -1.329 1 94.81 67 ASP B C 1
ATOM 1423 O O . ASP B 1 67 ? 7.062 -0.32 -0.502 1 94.81 67 ASP B O 1
ATOM 1427 N N . SER B 1 68 ? 5.41 -1.186 -1.815 1 94.31 68 SER B N 1
ATOM 1428 C CA . SER B 1 68 ? 4.535 -0.048 -1.544 1 94.31 68 SER B CA 1
ATOM 1429 C C . SER B 1 68 ? 3.254 -0.491 -0.851 1 94.31 68 SER B C 1
ATOM 1431 O O . SER B 1 68 ? 2.535 0.332 -0.277 1 94.31 68 SER B O 1
ATOM 1433 N N . LEU B 1 69 ? 2.953 -1.744 -0.851 1 94.88 69 LEU B N 1
ATOM 1434 C CA . LEU B 1 69 ? 1.711 -2.252 -0.28 1 94.88 69 LEU B CA 1
ATOM 1435 C C . LEU B 1 69 ? 1.99 -3.137 0.931 1 94.88 69 LEU B C 1
ATOM 1437 O O . LEU B 1 69 ? 2.965 -3.893 0.941 1 94.88 69 LEU B O 1
ATOM 1441 N N . THR B 1 70 ? 1.093 -3.105 1.896 1 96.19 70 THR B N 1
ATOM 1442 C CA . THR B 1 70 ? 1.071 -4.086 2.977 1 96.19 70 THR B CA 1
ATOM 1443 C C . THR B 1 70 ? 0.561 -5.434 2.477 1 96.19 70 THR B C 1
ATOM 1445 O O . THR B 1 70 ? 0.096 -5.543 1.339 1 96.19 70 THR B O 1
ATOM 1448 N N . PRO B 1 71 ? 0.64 -6.445 3.291 1 97 71 PRO B N 1
ATOM 1449 C CA . PRO B 1 71 ? 0.055 -7.723 2.885 1 97 71 PRO B CA 1
ATOM 1450 C C . PRO B 1 71 ? -1.425 -7.609 2.525 1 97 71 PRO B C 1
ATOM 1452 O O . PRO B 1 71 ? -1.864 -8.164 1.517 1 97 71 PRO B O 1
ATOM 1455 N N . ARG B 1 72 ? -2.139 -6.863 3.281 1 94.69 72 ARG B N 1
ATOM 1456 C CA . ARG B 1 72 ? -3.541 -6.625 2.955 1 94.69 72 ARG B CA 1
ATOM 1457 C C . ARG B 1 72 ? -3.68 -5.938 1.601 1 94.69 72 ARG B C 1
ATOM 1459 O O . ARG B 1 72 ? -4.504 -6.34 0.777 1 94.69 72 ARG B O 1
ATOM 1466 N N . GLY B 1 73 ? -2.865 -4.98 1.383 1 94.44 73 GLY B N 1
ATOM 1467 C CA . GLY B 1 73 ? -2.887 -4.258 0.12 1 94.44 73 GLY B CA 1
ATOM 1468 C C . GLY B 1 73 ? -2.545 -5.133 -1.072 1 94.44 73 GLY B C 1
ATOM 1469 O O . GLY B 1 73 ? -3.156 -5.004 -2.135 1 94.44 73 GLY B O 1
ATOM 1470 N N . VAL B 1 74 ? -1.627 -5.969 -0.895 1 95.75 74 VAL B N 1
ATOM 1471 C CA . VAL B 1 74 ? -1.235 -6.867 -1.974 1 95.75 74 VAL B CA 1
ATOM 1472 C C . VAL B 1 74 ? -2.41 -7.77 -2.346 1 95.75 74 VAL B C 1
ATOM 1474 O O . VAL B 1 74 ? -2.725 -7.934 -3.527 1 95.75 74 VAL B O 1
ATOM 1477 N N . GLY B 1 75 ? -3.01 -8.375 -1.35 1 95.56 75 GLY B N 1
ATOM 1478 C CA . GLY B 1 75 ? -4.18 -9.203 -1.604 1 95.56 75 GLY B CA 1
ATOM 1479 C C . GLY B 1 75 ? -5.289 -8.461 -2.326 1 95.56 75 GLY B C 1
ATOM 1480 O O . GLY B 1 75 ? -5.887 -8.984 -3.264 1 95.56 75 GLY B O 1
ATOM 1481 N N . GLN B 1 76 ? -5.52 -7.262 -1.882 1 94.25 76 GLN B N 1
ATOM 1482 C CA . GLN B 1 76 ? -6.535 -6.434 -2.525 1 94.25 76 GLN B CA 1
ATOM 1483 C C . GLN B 1 76 ? -6.176 -6.16 -3.982 1 94.25 76 GLN B C 1
ATOM 1485 O O . GLN B 1 76 ? -7.02 -6.297 -4.871 1 94.25 76 GLN B O 1
ATOM 1490 N N . TRP B 1 77 ? -4.941 -5.789 -4.234 1 94.38 77 TRP B N 1
ATOM 1491 C CA . TRP B 1 77 ? -4.484 -5.473 -5.582 1 94.38 77 TRP B CA 1
ATOM 1492 C C . TRP B 1 77 ? -4.621 -6.68 -6.504 1 94.38 77 TRP B C 1
ATOM 1494 O O . TRP B 1 77 ? -5.012 -6.539 -7.664 1 94.38 77 TRP B O 1
ATOM 1504 N N . LEU B 1 78 ? -4.348 -7.832 -5.996 1 95.75 78 LEU B N 1
ATOM 1505 C CA . LEU B 1 78 ? -4.383 -9.055 -6.789 1 95.75 78 LEU B CA 1
ATOM 1506 C C . LEU B 1 78 ? -5.82 -9.445 -7.121 1 95.75 78 LEU B C 1
ATOM 1508 O O . LEU B 1 78 ? -6.074 -10.078 -8.148 1 95.75 78 LEU B O 1
ATOM 1512 N N . HIS B 1 79 ? -6.77 -9.055 -6.293 1 95.69 79 HIS B N 1
ATOM 1513 C CA . HIS B 1 79 ? -8.117 -9.594 -6.441 1 95.69 79 HIS B CA 1
ATOM 1514 C C . HIS B 1 79 ? -9.094 -8.516 -6.906 1 95.69 79 HIS B C 1
ATOM 1516 O O . HIS B 1 79 ? -10.242 -8.812 -7.254 1 95.69 79 HIS B O 1
ATOM 1522 N N . ALA B 1 80 ? -8.672 -7.316 -6.949 1 92.88 80 ALA B N 1
ATOM 1523 C CA . ALA B 1 80 ? -9.531 -6.223 -7.395 1 92.88 80 ALA B CA 1
ATOM 1524 C C . ALA B 1 80 ? -9.406 -6.004 -8.898 1 92.88 80 ALA B C 1
ATOM 1526 O O . ALA B 1 80 ? -8.383 -6.332 -9.5 1 92.88 80 ALA B O 1
ATOM 1527 N N . LYS B 1 81 ? -10.516 -5.438 -9.461 1 93 81 LYS B N 1
ATOM 1528 C CA . LYS B 1 81 ? -10.398 -4.953 -10.836 1 93 81 LYS B CA 1
ATOM 1529 C C . LYS B 1 81 ? -9.336 -3.861 -10.945 1 93 81 LYS B C 1
ATOM 1531 O O . LYS B 1 81 ? -9.25 -2.982 -10.086 1 93 81 LYS B O 1
ATOM 1536 N N . ASN B 1 82 ? -8.508 -3.955 -11.992 1 92.31 82 ASN B N 1
ATOM 1537 C CA . ASN B 1 82 ? -7.359 -3.072 -12.141 1 92.31 82 ASN B CA 1
ATOM 1538 C C . ASN B 1 82 ? -7.434 -2.277 -13.445 1 92.31 82 ASN B C 1
ATOM 1540 O O . ASN B 1 82 ? -7.496 -2.857 -14.531 1 92.31 82 ASN B O 1
ATOM 1544 N N . ARG B 1 83 ? -7.438 -1.061 -13.266 1 86.81 83 ARG B N 1
ATOM 1545 C CA . ARG B 1 83 ? -7.605 -0.19 -14.43 1 86.81 83 ARG B CA 1
ATOM 1546 C C . ARG B 1 83 ? -6.453 -0.362 -15.406 1 86.81 83 ARG B C 1
ATOM 1548 O O . ARG B 1 83 ? -6.641 -0.255 -16.625 1 86.81 83 ARG B O 1
ATOM 1555 N N . LEU B 1 84 ? -5.27 -0.68 -14.984 1 88.81 84 LEU B N 1
ATOM 1556 C CA . LEU B 1 84 ? -4.109 -0.863 -15.852 1 88.81 84 LEU B CA 1
ATOM 1557 C C . LEU B 1 84 ? -4.195 -2.188 -16.594 1 88.81 84 LEU B C 1
ATOM 1559 O O . LEU B 1 84 ? -3.402 -2.445 -17.516 1 88.81 84 LEU B O 1
ATOM 1563 N N . LEU B 1 85 ? -5.145 -2.959 -16.203 1 94.56 85 LEU B N 1
ATOM 1564 C CA . LEU B 1 85 ? -5.324 -4.277 -16.812 1 94.56 85 LEU B CA 1
ATOM 1565 C C . LEU B 1 85 ? -6.703 -4.398 -17.453 1 94.56 85 LEU B C 1
ATOM 1567 O O . LEU B 1 85 ? -7.312 -5.473 -17.422 1 94.56 85 LEU B O 1
ATOM 1571 N N . ASP B 1 86 ? -7.156 -3.256 -17.938 1 93.06 86 ASP B N 1
ATOM 1572 C CA . ASP B 1 86 ? -8.445 -3.164 -18.609 1 93.06 86 ASP B CA 1
ATOM 1573 C C . ASP B 1 86 ? -9.57 -3.689 -17.734 1 93.06 86 ASP B C 1
ATOM 1575 O O . ASP B 1 86 ? -10.477 -4.371 -18.219 1 93.06 86 ASP B O 1
ATOM 1579 N N . GLY B 1 87 ? -9.367 -3.557 -16.469 1 93.31 87 GLY B N 1
ATOM 1580 C CA . GLY B 1 87 ? -10.422 -3.873 -15.523 1 93.31 87 GLY B CA 1
ATOM 1581 C C . GLY B 1 87 ? -10.438 -5.332 -15.117 1 93.31 87 GLY B C 1
ATOM 1582 O O . GLY B 1 87 ? -11.367 -5.781 -14.438 1 93.31 87 GLY B O 1
ATOM 1583 N N . GLN B 1 88 ? -9.508 -6.102 -15.5 1 95.81 88 GLN B N 1
ATOM 1584 C CA . GLN B 1 88 ? -9.422 -7.496 -15.07 1 95.81 88 GLN B CA 1
ATOM 1585 C C . GLN B 1 88 ? -8.641 -7.621 -13.766 1 95.81 88 GLN B C 1
ATOM 1587 O O . GLN B 1 88 ? -7.77 -6.797 -13.469 1 95.81 88 GLN B O 1
ATOM 1592 N N . ARG B 1 89 ? -9.008 -8.656 -13.086 1 96.75 89 ARG B N 1
ATOM 1593 C CA . ARG B 1 89 ? -8.266 -8.938 -11.859 1 96.75 89 ARG B CA 1
ATOM 1594 C C . ARG B 1 89 ? -6.914 -9.57 -12.18 1 96.75 89 ARG B C 1
ATOM 1596 O O . ARG B 1 89 ? -6.832 -10.484 -13.008 1 96.75 89 ARG B O 1
ATOM 1603 N N . PRO B 1 90 ? -5.848 -9.086 -11.422 1 97.06 90 PRO B N 1
ATOM 1604 C CA . PRO B 1 90 ? -4.52 -9.641 -11.68 1 97.06 90 PRO B CA 1
ATOM 1605 C C . PRO B 1 90 ? -4.48 -11.164 -11.531 1 97.06 90 PRO B C 1
ATOM 1607 O O . PRO B 1 90 ? -3.896 -11.852 -12.367 1 97.06 90 PRO B O 1
ATOM 1610 N N . VAL B 1 91 ? -5.129 -11.719 -10.523 1 96.81 91 VAL B N 1
ATOM 1611 C CA . VAL B 1 91 ? -5.066 -13.156 -10.273 1 96.81 91 VAL B CA 1
ATOM 1612 C C . VAL B 1 91 ? -5.68 -13.914 -11.453 1 96.81 91 VAL B C 1
ATOM 1614 O O . VAL B 1 91 ? -5.195 -14.984 -11.828 1 96.81 91 VAL B O 1
ATOM 1617 N N . ASP B 1 92 ? -6.691 -13.352 -12.047 1 97.25 92 ASP B N 1
ATOM 1618 C CA . ASP B 1 92 ? -7.32 -13.984 -13.211 1 97.25 92 ASP B CA 1
ATOM 1619 C C . ASP B 1 92 ? -6.379 -13.984 -14.406 1 97.25 92 ASP B C 1
ATOM 1621 O O . ASP B 1 92 ? -6.297 -14.977 -15.141 1 97.25 92 ASP B O 1
ATOM 1625 N N . LEU B 1 93 ? -5.699 -12.906 -14.586 1 98 93 LEU B N 1
ATOM 1626 C CA . LEU B 1 93 ? -4.762 -12.812 -15.703 1 98 93 LEU B CA 1
ATOM 1627 C C . LEU B 1 93 ? -3.58 -13.758 -15.5 1 98 93 LEU B C 1
ATOM 1629 O O . LEU B 1 93 ? -3.104 -14.367 -16.453 1 98 93 LEU B O 1
ATOM 1633 N N . LEU B 1 94 ? -3.102 -13.859 -14.297 1 98 94 LEU B N 1
ATOM 1634 C CA . LEU B 1 94 ? -2.023 -14.797 -14.008 1 98 94 LEU B CA 1
ATOM 1635 C C . LEU B 1 94 ? -2.445 -16.219 -14.328 1 98 94 LEU B C 1
ATOM 1637 O O . LEU B 1 94 ? -1.658 -17 -14.867 1 98 94 LEU B O 1
ATOM 1641 N N . ALA B 1 95 ? -3.658 -16.562 -14.062 1 96.75 95 ALA B N 1
ATOM 1642 C CA . ALA B 1 95 ? -4.184 -17.891 -14.336 1 96.75 95 ALA B CA 1
ATOM 1643 C C . ALA B 1 95 ? -4.242 -18.156 -15.836 1 96.75 95 ALA B C 1
ATOM 1645 O O . ALA B 1 95 ? -4.273 -19.312 -16.266 1 96.75 95 ALA B O 1
ATOM 1646 N N . LYS B 1 96 ? -4.266 -17.125 -16.609 1 96.75 96 LYS B N 1
ATOM 1647 C CA . LYS B 1 96 ? -4.305 -17.234 -18.062 1 96.75 96 LYS B CA 1
ATOM 1648 C C . LYS B 1 96 ? -2.914 -17.062 -18.672 1 96.75 96 LYS B C 1
ATOM 1650 O O . LYS B 1 96 ? -2.779 -16.781 -19.859 1 96.75 96 LYS B O 1
ATOM 1655 N N . ASP B 1 97 ? -1.902 -17.094 -17.797 1 95.56 97 ASP B N 1
ATOM 1656 C CA . ASP B 1 97 ? -0.496 -17.062 -18.188 1 95.56 97 ASP B CA 1
ATOM 1657 C C . ASP B 1 97 ? -0.118 -15.703 -18.766 1 95.56 97 ASP B C 1
ATOM 1659 O O . ASP B 1 97 ? 0.664 -15.617 -19.719 1 95.56 97 ASP B O 1
ATOM 1663 N N . ARG B 1 98 ? -0.766 -14.648 -18.312 1 97.25 98 ARG B N 1
ATOM 1664 C CA . ARG B 1 98 ? -0.458 -13.281 -18.719 1 97.25 98 ARG B CA 1
ATOM 1665 C C . ARG B 1 98 ? 0.396 -12.578 -17.672 1 97.25 98 ARG B C 1
ATOM 1667 O O . ARG B 1 98 ? 0.092 -11.445 -17.281 1 97.25 98 ARG B O 1
ATOM 1674 N N . TYR B 1 99 ? 1.451 -13.172 -17.297 1 97.81 99 TYR B N 1
ATOM 1675 C CA . TYR B 1 99 ? 2.334 -12.688 -16.234 1 97.81 99 TYR B CA 1
ATOM 1676 C C . TYR B 1 99 ? 2.938 -11.344 -16.609 1 97.81 99 TYR B C 1
ATOM 1678 O O . TYR B 1 99 ? 2.994 -10.43 -15.781 1 97.81 99 TYR B O 1
ATOM 1686 N N . GLU B 1 100 ? 3.344 -11.195 -17.812 1 97.81 100 GLU B N 1
ATOM 1687 C CA . GLU B 1 100 ? 4.051 -9.984 -18.219 1 97.81 100 GLU B CA 1
ATOM 1688 C C . GLU B 1 100 ? 3.141 -8.766 -18.125 1 97.81 100 GLU B C 1
ATOM 1690 O O . GLU B 1 100 ? 3.588 -7.672 -17.766 1 97.81 100 GLU B O 1
ATOM 1695 N N . ASP B 1 101 ? 1.879 -8.93 -18.438 1 97.69 101 ASP B N 1
ATOM 1696 C CA . ASP B 1 101 ? 0.915 -7.84 -18.297 1 97.69 101 ASP B CA 1
ATOM 1697 C C . ASP B 1 101 ? 0.77 -7.422 -16.844 1 97.69 101 ASP B C 1
ATOM 1699 O O . ASP B 1 101 ? 0.794 -6.23 -16.531 1 97.69 101 ASP B O 1
ATOM 1703 N N . VAL B 1 102 ? 0.644 -8.406 -16.016 1 97.75 102 VAL B N 1
ATOM 1704 C CA . VAL B 1 102 ? 0.43 -8.141 -14.602 1 97.75 102 VAL B CA 1
ATOM 1705 C C . VAL B 1 102 ? 1.683 -7.512 -14 1 97.75 102 VAL B C 1
ATOM 1707 O O . VAL B 1 102 ? 1.592 -6.559 -13.219 1 97.75 102 VAL B O 1
ATOM 1710 N N . ARG B 1 103 ? 2.824 -8.016 -14.398 1 97.69 103 ARG B N 1
ATOM 1711 C CA . ARG B 1 103 ? 4.078 -7.457 -13.898 1 97.69 103 ARG B CA 1
ATOM 1712 C C . ARG B 1 103 ? 4.242 -6.004 -14.328 1 97.69 103 ARG B C 1
ATOM 1714 O O . ARG B 1 103 ? 4.648 -5.156 -13.523 1 97.69 103 ARG B O 1
ATOM 1721 N N . SER B 1 104 ? 3.955 -5.766 -15.539 1 96.44 104 SER B N 1
ATOM 1722 C CA . SER B 1 104 ? 4.035 -4.395 -16.047 1 96.44 104 SER B CA 1
ATOM 1723 C C . SER B 1 104 ? 3.096 -3.473 -15.273 1 96.44 104 SER B C 1
ATOM 1725 O O . SER B 1 104 ? 3.471 -2.355 -14.914 1 96.44 104 SER B O 1
ATOM 1727 N N . ALA B 1 105 ? 1.908 -3.914 -15.039 1 94.69 105 ALA B N 1
ATOM 1728 C CA . ALA B 1 105 ? 0.951 -3.137 -14.258 1 94.69 105 ALA B CA 1
ATOM 1729 C C . ALA B 1 105 ? 1.47 -2.893 -12.844 1 94.69 105 ALA B C 1
ATOM 1731 O O . ALA B 1 105 ? 1.344 -1.787 -12.312 1 94.69 105 ALA B O 1
ATOM 1732 N N . ALA B 1 106 ? 2.072 -3.914 -12.25 1 95 106 ALA B N 1
ATOM 1733 C CA . ALA B 1 106 ? 2.631 -3.787 -10.906 1 95 106 ALA B CA 1
ATOM 1734 C C . ALA B 1 106 ? 3.76 -2.76 -10.875 1 95 106 ALA B C 1
ATOM 1736 O O . ALA B 1 106 ? 3.826 -1.928 -9.969 1 95 106 ALA B O 1
ATOM 1737 N N . GLU B 1 107 ? 4.586 -2.799 -11.867 1 94.44 107 GLU B N 1
ATOM 1738 C CA . GLU B 1 107 ? 5.691 -1.851 -11.945 1 94.44 107 GLU B CA 1
ATOM 1739 C C . GLU B 1 107 ? 5.184 -0.42 -12.102 1 94.44 107 GLU B C 1
ATOM 1741 O O . GLU B 1 107 ? 5.68 0.495 -11.438 1 94.44 107 GLU B O 1
ATOM 1746 N N . SER B 1 108 ? 4.227 -0.298 -12.961 1 90.44 108 SER B N 1
ATOM 1747 C CA . SER B 1 108 ? 3.635 1.021 -13.156 1 90.44 108 SER B CA 1
ATOM 1748 C C . SER B 1 108 ? 2.975 1.524 -11.875 1 90.44 108 SER B C 1
ATOM 1750 O O . SER B 1 108 ? 3.072 2.709 -11.547 1 90.44 108 SER B O 1
ATOM 1752 N N . PHE B 1 109 ? 2.373 0.642 -11.242 1 87.88 109 PHE B N 1
ATOM 1753 C CA . PHE B 1 109 ? 1.694 0.968 -9.992 1 8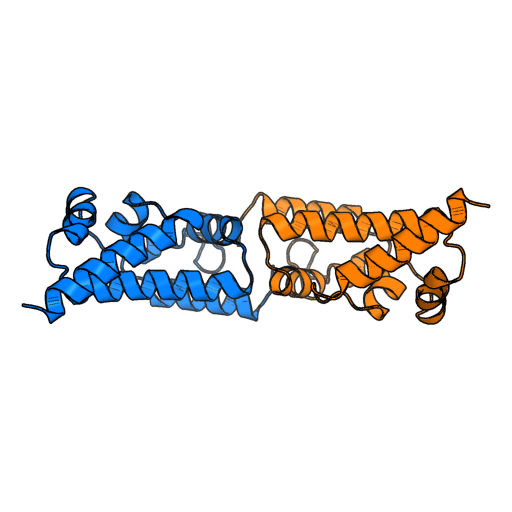7.88 109 PHE B CA 1
ATOM 1754 C C . PHE B 1 109 ? 2.691 1.445 -8.938 1 87.88 109 PHE B C 1
ATOM 1756 O O . PHE B 1 109 ? 2.482 2.48 -8.305 1 87.88 109 PHE B O 1
ATOM 1763 N N . ILE B 1 110 ? 3.727 0.757 -8.875 1 88.69 110 ILE B N 1
ATOM 1764 C CA . ILE B 1 110 ? 4.715 1.084 -7.852 1 88.69 110 ILE B CA 1
ATOM 1765 C C . ILE B 1 110 ? 5.457 2.363 -8.242 1 88.69 110 ILE B C 1
ATOM 1767 O O . ILE B 1 110 ? 5.781 3.186 -7.379 1 88.69 110 ILE B O 1
ATOM 1771 N N . ASP B 1 111 ? 5.793 2.467 -9.594 1 82.81 111 ASP B N 1
ATOM 1772 C CA . ASP B 1 111 ? 6.508 3.646 -10.07 1 82.81 111 ASP B CA 1
ATOM 1773 C C . ASP B 1 111 ? 5.617 4.887 -10.023 1 82.81 111 ASP B C 1
ATOM 1775 O O . ASP B 1 111 ? 6.113 6.012 -9.945 1 82.81 111 ASP B O 1
ATOM 1779 N N . GLY B 1 112 ? 4.461 4.609 -10.586 1 67.62 112 GLY B N 1
ATOM 1780 C CA . GLY B 1 112 ? 3.535 5.715 -10.766 1 67.62 112 GLY B CA 1
ATOM 1781 C C . GLY B 1 112 ? 2.664 5.969 -9.555 1 67.62 112 GLY B C 1
ATOM 1782 O O . GLY B 1 112 ? 1.543 6.469 -9.68 1 67.62 112 GLY B O 1
ATOM 1783 N N . ALA B 1 113 ? 3.127 5.832 -8.461 1 59.88 113 ALA B N 1
ATOM 1784 C CA . ALA B 1 113 ? 2.195 6.141 -7.383 1 59.88 113 ALA B CA 1
ATOM 1785 C C . ALA B 1 113 ? 1.012 6.957 -7.895 1 59.88 113 ALA B C 1
ATOM 1787 O O . ALA B 1 113 ? 0.801 8.094 -7.465 1 59.88 113 ALA B O 1
ATOM 1788 N N . TYR B 1 114 ? 0.668 6.836 -9.258 1 57.75 114 TYR B N 1
ATOM 1789 C CA . TYR B 1 114 ? -0.599 7.438 -9.656 1 57.75 114 TYR B CA 1
ATOM 1790 C C . TYR B 1 114 ? -1.777 6.641 -9.109 1 57.75 114 TYR B C 1
ATOM 1792 O O . TYR B 1 114 ? -1.8 5.414 -9.203 1 57.75 114 TYR B O 1
ATOM 1800 N N . VAL B 1 115 ? -2.174 7.121 -8.031 1 56.06 115 VAL B N 1
ATOM 1801 C CA . VAL B 1 115 ? -3.293 6.461 -7.375 1 56.06 115 VAL B CA 1
ATOM 1802 C C . VAL B 1 115 ? -4.609 7.047 -7.875 1 56.06 115 VAL B C 1
ATOM 1804 O O . VAL B 1 115 ? -4.691 8.242 -8.172 1 56.06 115 VAL B O 1
#

Nearest PDB structures (foldseek):
  6fkg-assembly1_C  TM=8.067E-01  e=6.320E-05  Mycobacterium tuberculosis H37Rv
  8gug-assembly1_B-2  TM=7.900E-01  e=1.082E-02  Vibrio parahaemolyticus RIMD 2210633
  4ghj-assembly1_A  TM=4.976E-01  e=1.951E+00  Vibrio vulnificus CMCP6
  6fkg-assembly1_C  TM=8.064E-01  e=6.320E-05  Mycobacterium tuberculosis H37Rv
  8gug-assembly1_B-2  TM=7.906E-01  e=1.082E-02  Vibrio parahaemolyticus RIMD 2210633

Solvent-accessible surface area (backbone atoms only — not comparable to full-atom values): 11625 Å² total; per-residue (Å²): 115,68,70,46,48,51,50,7,49,48,50,41,50,50,55,59,65,35,40,73,27,62,41,44,66,63,52,51,16,44,43,53,68,50,49,61,67,56,58,64,39,18,70,83,35,70,59,56,66,72,47,48,51,46,48,49,49,52,52,49,49,52,55,59,45,46,62,32,21,27,44,59,25,41,26,35,48,35,67,20,44,19,62,82,52,81,50,39,31,43,51,60,38,31,42,68,70,36,49,68,61,46,49,50,39,48,49,46,44,66,74,38,32,59,76,116,68,68,46,48,51,48,6,50,48,48,42,49,49,56,60,66,34,41,73,28,64,40,42,67,63,52,50,14,42,43,55,68,50,49,60,66,57,58,64,38,18,69,82,35,71,58,57,68,72,46,49,52,48,49,52,50,51,52,51,50,51,55,60,45,46,62,31,20,28,44,60,27,41,25,34,49,37,67,20,45,18,63,80,54,81,50,39,30,41,52,61,38,32,42,68,70,36,52,66,59,46,50,51,39,48,50,45,47,67,73,39,33,61,76

Secondary structure (DSSP, 8-state):
-HHHHHHHHHHHHHHHHHGGGT--HHHHHHHHT--HHHHHHTTTS---HHHHHHHHHHHHHHHHHTTTB-HHHHHHHHHS-BGGGTTB-HHHHHHTT-HHHHHHHHHHHHHT---/-HHHHHHHHHHHHHHHHHGGGT--HHHHHHHHT--HHHHHHTTTS---HHHHHHHHHHHHHHHHHTTTB-HHHHHHHHHS-BGGGTTB-HHHHHHTT-HHHHHHHHHHHHHT---

pLDDT: mean 91.32, std 9.94, range [50.59, 98.25]

Organism: Mycobacterium tuberculosis (strain ATCC 25618 / H37Rv) (NCBI:txid83332)

Radius of gyration: 22.02 Å; Cα contacts (8 Å, |Δi|>4): 327; chains: 2; bounding box: 31×65×51 Å

Sequence (230 aa):
MAVTLDRAVEASEIVDALKPFGVTQVDVAAVIQVSDRAVRGWRTGDIRPERYDRLAQLRDLVLLLSDSLTPRGVGQWLHAKNRLLDGQRPVDLLAKDRYEDVRSAAESFIDGAYVMAVTLDRAVEASEIVDALKPFGVTQVDVAAVIQVSDRAVRGWRTGDIRPERYDRLAQLRDLVLLLSDSLTPRGVGQWLHAKNRLLDGQRPVDLLAKDRYEDVRSAAESFIDGAYV